Protein AF-A0A3M1CZ83-F1 (afdb_monomer_lite)

pLDDT: mean 92.38, std 4.36, range [68.69, 98.44]

Structure (mmCIF, N/CA/C/O backbone):
data_AF-A0A3M1CZ83-F1
#
_entry.id   AF-A0A3M1CZ83-F1
#
loop_
_atom_site.group_PDB
_atom_site.id
_atom_site.type_symbol
_atom_site.label_atom_id
_atom_site.label_alt_id
_atom_site.label_comp_id
_atom_site.label_asym_id
_atom_site.label_entity_id
_atom_site.label_seq_id
_atom_site.pdbx_PDB_ins_code
_atom_site.Cartn_x
_atom_site.Cartn_y
_atom_site.Cartn_z
_atom_site.occupancy
_atom_site.B_iso_or_equiv
_atom_site.auth_seq_id
_atom_site.auth_comp_id
_atom_site.auth_asym_id
_atom_site.auth_atom_id
_atom_site.pdbx_PDB_model_num
ATOM 1 N N . MET A 1 1 ? -25.545 10.815 3.886 1.00 82.50 1 MET A N 1
ATOM 2 C CA . MET A 1 1 ? -24.976 10.612 5.239 1.00 82.50 1 MET A CA 1
ATOM 3 C C . MET A 1 1 ? -23.555 10.100 5.061 1.00 82.50 1 MET A C 1
ATOM 5 O O . MET A 1 1 ? -23.391 9.258 4.182 1.00 82.50 1 MET A O 1
ATOM 9 N N . PRO A 1 2 ? -22.561 10.594 5.823 1.00 94.06 2 PRO A N 1
ATOM 10 C CA . PRO A 1 2 ? -21.178 10.143 5.683 1.00 94.06 2 PRO A CA 1
ATOM 11 C C . PRO A 1 2 ? -21.026 8.686 6.113 1.00 94.06 2 PRO A C 1
ATOM 13 O O . PRO A 1 2 ? -21.709 8.229 7.036 1.00 94.06 2 PRO A O 1
ATOM 16 N N . ILE A 1 3 ? -20.094 7.976 5.483 1.00 96.62 3 ILE A N 1
ATOM 17 C CA . ILE A 1 3 ? -19.700 6.636 5.911 1.00 96.62 3 ILE A CA 1
ATOM 18 C C . ILE A 1 3 ? -18.847 6.762 7.176 1.00 96.62 3 ILE A C 1
ATOM 20 O 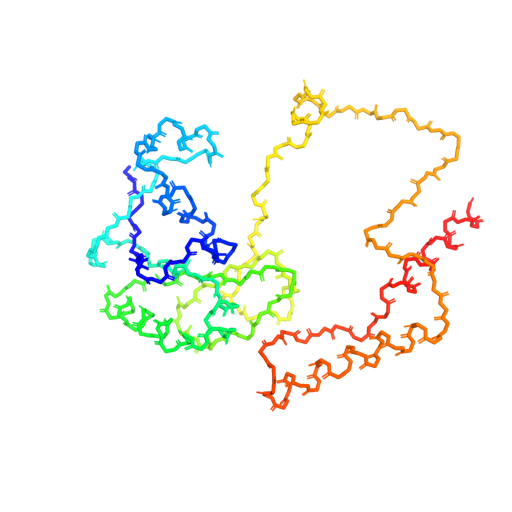O . ILE A 1 3 ? -17.833 7.465 7.198 1.00 96.62 3 ILE A O 1
ATOM 24 N N . LYS A 1 4 ? -19.243 6.062 8.240 1.00 97.50 4 LYS A N 1
ATOM 25 C CA . LYS A 1 4 ? -18.534 6.091 9.525 1.00 97.50 4 LYS A CA 1
ATOM 26 C C . LYS A 1 4 ? -17.431 5.039 9.566 1.00 97.50 4 LYS A C 1
ATOM 28 O O . LYS A 1 4 ? -17.691 3.845 9.410 1.00 97.50 4 LYS A O 1
ATOM 33 N N . LEU A 1 5 ? -16.206 5.489 9.809 1.00 97.75 5 LEU A N 1
ATOM 34 C CA . LEU A 1 5 ? -14.996 4.673 9.829 1.00 97.75 5 LEU A CA 1
ATOM 35 C C . LEU A 1 5 ? -14.475 4.544 11.261 1.00 97.75 5 LEU A C 1
ATOM 37 O O . LEU A 1 5 ? -14.271 5.551 11.939 1.00 97.75 5 LEU A O 1
ATOM 41 N N . TYR A 1 6 ? -14.202 3.321 11.706 1.00 98.06 6 TYR A N 1
ATOM 42 C CA . TYR A 1 6 ? -13.421 3.079 12.917 1.00 98.06 6 TYR A CA 1
ATOM 43 C C . TYR A 1 6 ? -11.952 2.875 12.544 1.00 98.06 6 TYR A C 1
ATOM 45 O O . TYR A 1 6 ? -11.635 2.155 11.601 1.00 98.06 6 TYR A O 1
ATOM 53 N N . THR A 1 7 ? -11.040 3.507 13.269 1.00 97.94 7 THR A N 1
ATOM 54 C CA . THR A 1 7 ? -9.591 3.353 13.093 1.00 97.94 7 THR A CA 1
ATOM 55 C C . THR A 1 7 ? -8.904 3.679 14.414 1.00 97.94 7 THR A C 1
ATOM 57 O O . THR A 1 7 ? -9.511 4.285 15.294 1.00 97.94 7 THR A O 1
ATOM 60 N N . ASP A 1 8 ? -7.637 3.301 14.544 1.00 96.56 8 ASP A N 1
ATOM 61 C CA . ASP A 1 8 ? -6.813 3.580 15.721 1.00 96.56 8 ASP A CA 1
ATOM 62 C C . ASP A 1 8 ? -5.665 4.549 15.362 1.00 96.56 8 ASP A C 1
ATOM 64 O O . ASP A 1 8 ? -4.640 4.130 14.811 1.00 96.56 8 ASP A O 1
ATOM 68 N N . PRO A 1 9 ? -5.819 5.864 15.610 1.00 93.81 9 PRO A N 1
ATOM 69 C CA . PRO A 1 9 ? -4.792 6.849 15.282 1.00 93.81 9 PRO A CA 1
ATOM 70 C C . PRO A 1 9 ? -3.457 6.619 16.002 1.00 93.81 9 PRO A C 1
ATOM 72 O O . PRO A 1 9 ? -2.435 7.101 15.518 1.00 93.81 9 PRO A O 1
ATOM 75 N N . GLU A 1 10 ? -3.409 5.851 17.096 1.00 95.31 10 GLU A N 1
ATOM 76 C CA . GLU A 1 10 ? -2.171 5.598 17.850 1.00 95.31 10 GLU A CA 1
ATOM 77 C C . GLU A 1 10 ? -1.164 4.726 17.086 1.00 95.31 10 GLU A C 1
ATOM 79 O O . GLU A 1 10 ? 0.010 4.603 17.470 1.00 95.31 10 GLU A O 1
ATOM 84 N N . HIS A 1 11 ? -1.608 4.076 16.010 1.00 96.62 11 HIS A N 1
ATOM 85 C CA . HIS A 1 11 ? -0.737 3.333 15.102 1.00 96.62 11 HIS A CA 1
ATOM 86 C C . HIS A 1 11 ? 0.005 4.270 14.136 1.00 96.62 11 HIS A C 1
ATOM 88 O O . HIS A 1 11 ? 1.022 3.870 13.572 1.00 96.62 11 HIS A O 1
ATOM 94 N N . TYR A 1 12 ? -0.487 5.497 13.926 1.00 96.75 12 TYR A N 1
ATOM 95 C CA . TYR A 1 12 ? 0.104 6.438 12.981 1.00 96.75 12 TYR A CA 1
ATOM 96 C C . TYR A 1 12 ? 1.470 6.940 13.459 1.00 96.75 12 TYR A C 1
ATOM 98 O O . TYR A 1 12 ? 1.696 7.193 14.645 1.00 96.75 12 TYR A O 1
ATOM 106 N N . ARG A 1 13 ? 2.386 7.090 12.504 1.00 95.19 13 ARG A N 1
ATOM 107 C CA . ARG A 1 13 ? 3.735 7.626 12.687 1.00 95.19 13 ARG A CA 1
ATOM 108 C C . ARG A 1 13 ? 4.012 8.617 11.552 1.00 95.19 13 ARG A C 1
ATOM 110 O O . ARG A 1 13 ? 4.017 8.179 10.396 1.00 95.19 13 ARG A O 1
ATOM 117 N N . PRO A 1 14 ? 4.177 9.927 11.828 1.00 94.44 14 PRO A N 1
ATOM 118 C CA . PRO A 1 14 ? 4.389 10.945 10.794 1.00 94.44 14 PRO A CA 1
ATOM 119 C C . PRO A 1 14 ? 5.541 10.632 9.832 1.00 94.44 14 PRO A C 1
ATOM 121 O O . PRO A 1 14 ? 5.392 10.755 8.616 1.00 94.44 14 PRO A O 1
ATOM 124 N N . GLU A 1 15 ? 6.654 10.146 10.367 1.00 95.88 15 GLU A N 1
ATOM 125 C CA . GLU A 1 15 ? 7.867 9.759 9.649 1.00 95.88 15 GLU A CA 1
ATOM 126 C C . GLU A 1 15 ? 7.669 8.536 8.735 1.00 95.88 15 GLU A C 1
ATOM 128 O O . GLU A 1 15 ? 8.402 8.343 7.768 1.00 95.88 15 GLU A O 1
ATOM 133 N N . LEU A 1 16 ? 6.616 7.750 8.976 1.00 95.25 16 LEU A N 1
ATOM 134 C CA . LEU A 1 16 ? 6.258 6.555 8.209 1.00 95.25 16 LEU A CA 1
ATOM 135 C C . LEU A 1 16 ? 4.914 6.711 7.486 1.00 95.25 16 LEU A C 1
ATOM 137 O O . LEU A 1 16 ? 4.253 5.725 7.147 1.00 95.25 16 LEU A O 1
ATOM 141 N N . ARG A 1 17 ? 4.518 7.955 7.179 1.00 94.56 17 ARG A N 1
ATOM 142 C CA . ARG A 1 17 ? 3.258 8.282 6.489 1.00 94.56 17 ARG A CA 1
ATOM 143 C C . ARG A 1 17 ? 3.051 7.521 5.175 1.00 94.56 17 ARG A C 1
ATOM 145 O O . ARG A 1 17 ? 1.909 7.327 4.762 1.00 94.56 17 ARG A O 1
ATOM 152 N N . THR A 1 18 ? 4.117 7.066 4.516 1.00 92.75 18 THR A N 1
ATOM 153 C CA . THR A 1 18 ? 4.005 6.242 3.301 1.00 92.75 18 THR A CA 1
ATOM 154 C C . THR A 1 18 ? 3.145 4.986 3.518 1.00 92.75 18 THR A C 1
ATOM 156 O O . THR A 1 18 ? 2.365 4.626 2.637 1.00 92.75 18 THR A O 1
ATOM 159 N N . TYR A 1 19 ? 3.180 4.405 4.724 1.00 95.88 19 TYR A N 1
ATOM 160 C CA . TYR A 1 19 ? 2.401 3.225 5.100 1.00 95.88 19 TYR A CA 1
ATOM 161 C C . TYR A 1 19 ? 0.983 3.532 5.598 1.00 95.88 19 TYR A C 1
ATOM 163 O O . TYR A 1 19 ? 0.212 2.595 5.789 1.00 95.88 19 TYR A O 1
ATOM 171 N N . LEU A 1 20 ? 0.596 4.798 5.779 1.00 96.88 20 LEU A N 1
ATOM 172 C CA . LEU A 1 20 ? -0.775 5.154 6.157 1.00 96.88 20 LEU A CA 1
ATOM 173 C C . LEU A 1 20 ? -1.755 4.754 5.047 1.00 96.88 20 LEU A C 1
ATOM 175 O O . LEU A 1 20 ? -1.561 5.142 3.886 1.00 96.88 20 LEU A O 1
ATOM 179 N N . HIS A 1 21 ? -2.822 4.041 5.424 1.00 95.94 21 HIS A N 1
ATOM 180 C CA . HIS A 1 21 ? -3.885 3.622 4.513 1.00 95.94 21 HIS A CA 1
ATOM 181 C C . HIS A 1 21 ? -4.390 4.814 3.682 1.00 95.94 21 HIS A C 1
ATOM 183 O O . HIS A 1 21 ? -4.748 5.841 4.268 1.00 95.94 21 HIS A O 1
ATOM 189 N N . PRO A 1 22 ? -4.455 4.724 2.337 1.00 93.25 22 PRO A N 1
ATOM 190 C CA . PRO A 1 22 ? -4.760 5.869 1.481 1.00 93.25 22 PRO A CA 1
ATOM 191 C C . PRO A 1 22 ? -6.054 6.595 1.848 1.00 93.25 22 PRO A C 1
ATOM 193 O O . PRO A 1 22 ? -6.056 7.819 1.917 1.00 93.25 22 PRO A O 1
ATOM 196 N N . LEU A 1 23 ? -7.106 5.848 2.199 1.00 92.94 23 LEU A N 1
ATOM 197 C CA . LEU A 1 23 ? -8.388 6.409 2.649 1.00 92.94 23 LEU A CA 1
ATOM 198 C C . LEU A 1 23 ? -8.284 7.280 3.918 1.00 92.94 23 LEU A C 1
ATOM 200 O O . LEU A 1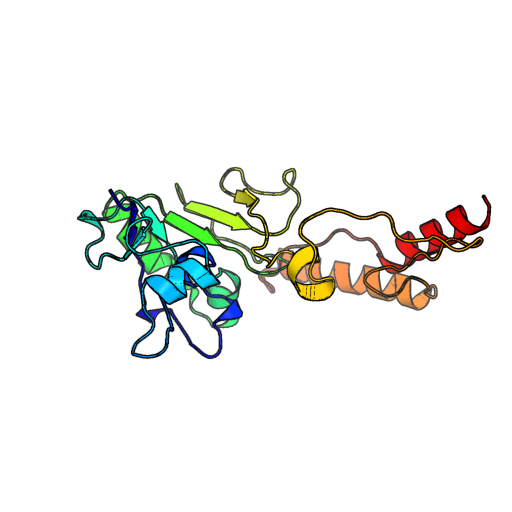 23 ? -9.093 8.178 4.110 1.00 92.94 23 LEU A O 1
ATOM 204 N N . LEU A 1 24 ? -7.292 7.043 4.781 1.00 95.19 24 LEU A N 1
ATOM 205 C CA . LEU A 1 24 ? -7.094 7.805 6.020 1.00 95.19 24 LEU A CA 1
ATOM 206 C C . LEU A 1 24 ? -6.206 9.039 5.822 1.00 95.19 24 LEU A C 1
ATOM 208 O O . LEU A 1 24 ? -6.191 9.933 6.669 1.00 95.19 24 LEU A O 1
ATOM 212 N N . ARG A 1 25 ? -5.485 9.130 4.697 1.00 93.38 25 ARG A N 1
ATOM 213 C CA . ARG A 1 25 ? -4.590 10.257 4.382 1.00 93.38 25 ARG A CA 1
ATOM 214 C C . ARG A 1 25 ? -5.250 11.639 4.373 1.00 93.38 25 ARG A C 1
ATOM 216 O O . ARG A 1 25 ? -4.511 12.582 4.661 1.00 93.38 25 ARG A O 1
ATOM 223 N N . PRO A 1 26 ? -6.545 11.814 4.040 1.00 93.12 26 PRO A N 1
ATOM 224 C CA . PRO A 1 26 ? -7.221 13.109 4.142 1.00 93.12 26 PRO A CA 1
ATOM 225 C C . PRO A 1 26 ? -7.530 13.535 5.589 1.00 93.12 26 PRO A C 1
ATOM 227 O O . PRO A 1 26 ? -7.743 14.721 5.839 1.00 93.12 26 PRO A O 1
ATOM 230 N N . PHE A 1 27 ? -7.551 12.592 6.537 1.00 93.50 27 PHE A N 1
ATOM 231 C CA . PHE A 1 27 ? -8.082 12.799 7.891 1.00 93.50 27 PHE A CA 1
ATOM 232 C C . PHE A 1 27 ? -7.022 12.700 8.997 1.00 93.50 27 PHE A C 1
ATOM 234 O O . PHE A 1 27 ? -7.150 13.367 10.017 1.00 93.50 27 PHE A O 1
ATOM 241 N N . ILE A 1 28 ? -5.973 11.896 8.805 1.00 93.88 28 ILE A N 1
ATOM 242 C CA . ILE A 1 28 ? -4.931 11.645 9.813 1.00 93.88 28 ILE A CA 1
ATOM 243 C C . ILE A 1 28 ? -3.625 12.352 9.435 1.00 93.88 28 ILE A C 1
ATOM 245 O O . ILE A 1 28 ? -3.237 12.392 8.264 1.00 93.88 28 ILE A O 1
ATOM 249 N N . GLY A 1 29 ? -2.927 12.885 10.446 1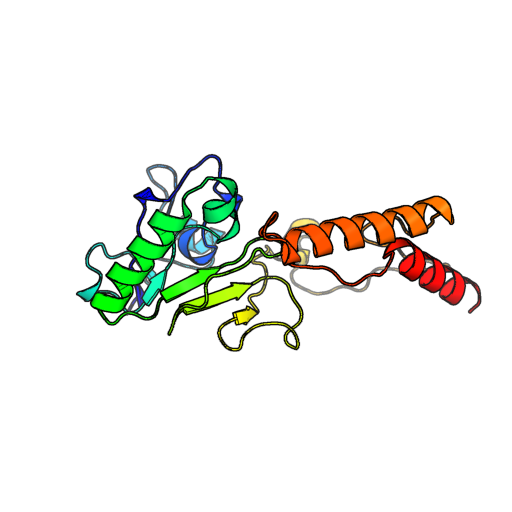.00 89.12 29 GLY A N 1
ATOM 250 C CA . GLY A 1 29 ? -1.594 13.470 10.284 1.00 89.12 29 GLY A CA 1
ATOM 251 C C . GLY A 1 29 ? -1.593 14.799 9.537 1.00 89.12 29 GLY A C 1
ATOM 252 O O . GLY A 1 29 ? -0.682 15.064 8.754 1.00 89.12 29 GLY A O 1
ATOM 253 N N . LYS A 1 30 ? -2.649 15.593 9.727 1.00 90.19 30 LYS A N 1
ATOM 254 C CA . LYS A 1 30 ? -2.808 16.920 9.134 1.00 90.19 30 LYS A CA 1
ATOM 255 C C . LYS A 1 30 ? -2.373 18.004 10.099 1.00 90.19 30 LYS A C 1
ATOM 257 O O . LYS A 1 30 ? -2.538 17.854 11.306 1.00 90.19 30 LYS A O 1
ATOM 262 N N . SER A 1 31 ? -1.837 19.085 9.543 1.00 86.19 31 SER A N 1
ATOM 263 C CA . SER A 1 31 ? -1.493 20.275 10.312 1.00 86.19 31 SER A CA 1
ATOM 264 C C . SER A 1 31 ? -2.731 20.824 11.029 1.00 86.19 31 SER A C 1
ATOM 266 O O . SER A 1 31 ? -3.837 20.738 10.478 1.00 86.19 31 SER A O 1
ATOM 268 N N . PRO A 1 32 ? -2.568 21.408 12.228 1.00 85.44 32 PRO A N 1
ATOM 269 C CA . PRO A 1 32 ? -3.630 22.178 12.862 1.00 85.44 32 PRO A CA 1
ATOM 270 C C . PRO A 1 32 ? -4.193 23.211 11.878 1.00 85.44 32 PRO A C 1
ATOM 272 O O . PRO A 1 32 ? -3.429 23.912 11.221 1.00 85.44 32 PRO A O 1
ATOM 275 N N . GLY A 1 33 ? -5.519 23.268 11.747 1.00 85.12 33 GLY A N 1
ATOM 276 C CA . GLY A 1 33 ? -6.194 24.180 10.818 1.00 85.12 33 GLY A CA 1
ATOM 277 C C . GLY A 1 33 ? -6.504 23.617 9.428 1.00 85.12 33 GLY A C 1
ATOM 278 O O . GLY A 1 33 ? -7.162 24.313 8.670 1.00 85.12 33 GLY A O 1
ATOM 279 N N . PHE A 1 34 ? -6.121 22.374 9.100 1.00 92.06 34 PHE A N 1
ATOM 280 C CA . PHE A 1 34 ? -6.493 21.755 7.817 1.00 92.06 34 PHE A CA 1
ATOM 281 C C . PHE A 1 34 ? -8.020 21.604 7.679 1.00 92.06 34 PHE A C 1
ATOM 283 O O . PHE A 1 34 ? -8.655 20.783 8.357 1.00 92.06 34 PHE A O 1
ATOM 290 N N . THR A 1 35 ? -8.600 22.411 6.797 1.00 93.88 35 THR A N 1
ATOM 291 C CA . THR A 1 35 ? -10.044 22.597 6.634 1.00 93.88 35 THR A CA 1
ATOM 292 C C . THR A 1 35 ? -10.685 21.511 5.767 1.00 93.88 35 THR A C 1
ATOM 294 O O . THR A 1 35 ? -10.017 20.762 5.052 1.00 93.88 35 THR A O 1
ATOM 297 N N . ASP A 1 36 ? -12.019 21.410 5.810 1.00 94.12 36 ASP A N 1
ATOM 298 C CA . ASP A 1 36 ? -12.745 20.514 4.900 1.00 94.12 36 ASP A CA 1
ATOM 299 C C . ASP A 1 36 ? -12.656 20.966 3.436 1.00 94.12 36 ASP A C 1
ATOM 301 O O . ASP A 1 36 ? -12.593 20.123 2.545 1.00 94.12 36 ASP A O 1
ATOM 305 N N . THR A 1 37 ? -12.575 22.275 3.183 1.00 94.62 37 THR A N 1
ATOM 306 C CA . THR A 1 37 ? -12.389 22.832 1.836 1.00 94.62 37 THR A CA 1
ATOM 307 C C . THR A 1 37 ? -11.065 22.373 1.227 1.00 94.62 37 THR A C 1
ATOM 309 O O . THR A 1 37 ? -11.064 21.783 0.148 1.00 94.62 37 THR A O 1
ATOM 312 N N . GLU A 1 38 ? -9.952 22.535 1.950 1.00 93.75 38 GLU A N 1
ATOM 313 C CA . GLU A 1 38 ? -8.628 22.076 1.496 1.00 93.75 38 GLU A CA 1
ATOM 314 C C . GLU A 1 38 ? -8.575 20.551 1.337 1.00 93.75 38 GLU A C 1
ATOM 316 O O . GLU A 1 38 ? -7.912 20.021 0.441 1.00 93.75 38 GLU A O 1
ATOM 321 N N . ARG A 1 39 ? -9.291 19.813 2.198 1.00 93.50 39 ARG A N 1
ATOM 322 C CA . ARG A 1 39 ? -9.407 18.355 2.085 1.00 93.50 39 ARG A CA 1
ATOM 323 C C . ARG A 1 39 ? -10.074 17.948 0.777 1.00 93.50 39 ARG A C 1
ATOM 325 O O . ARG A 1 39 ? -9.542 17.077 0.087 1.00 93.50 39 ARG A O 1
ATOM 332 N N . ARG A 1 40 ? -11.187 18.591 0.423 1.00 92.62 40 ARG A N 1
ATOM 333 C CA . ARG A 1 40 ? -11.903 18.329 -0.832 1.00 92.62 40 ARG A CA 1
ATOM 334 C C . ARG A 1 40 ? -11.070 18.711 -2.043 1.00 92.62 40 ARG A C 1
ATOM 336 O O . ARG A 1 40 ? -11.015 17.937 -2.988 1.00 92.62 40 ARG A O 1
ATOM 343 N N . GLU A 1 41 ? -10.383 19.845 -1.999 1.00 90.00 41 GLU A N 1
ATOM 344 C CA . GLU A 1 41 ? -9.520 20.276 -3.099 1.00 90.00 41 GLU A CA 1
ATOM 345 C C . GLU A 1 41 ? -8.360 19.295 -3.333 1.00 90.00 41 GLU A C 1
ATOM 347 O O . GLU A 1 41 ? -8.093 18.895 -4.464 1.00 90.00 41 GLU A O 1
ATOM 352 N N . MET A 1 42 ? -7.698 18.845 -2.262 1.00 88.44 42 MET A N 1
ATOM 353 C CA . MET A 1 42 ? -6.519 17.982 -2.372 1.00 88.44 42 MET A CA 1
ATOM 354 C C . MET A 1 42 ? -6.851 16.502 -2.611 1.00 88.44 42 MET A C 1
ATOM 356 O O . MET A 1 42 ? -6.074 15.800 -3.260 1.00 88.44 42 MET A O 1
ATOM 360 N N . TYR A 1 43 ? -7.949 15.998 -2.042 1.00 89.56 43 TYR A N 1
ATOM 361 C CA . TYR A 1 43 ? -8.272 14.563 -2.033 1.00 89.56 43 TYR A CA 1
ATOM 362 C C . TYR A 1 43 ? -9.583 14.213 -2.736 1.00 89.56 43 TYR A C 1
ATOM 364 O O . TYR A 1 43 ? -9.876 13.028 -2.876 1.00 89.56 43 TYR A O 1
ATOM 372 N N . GLY A 1 44 ? -10.390 15.200 -3.130 1.00 89.38 44 GLY A N 1
ATOM 373 C CA . GLY A 1 44 ? -11.743 14.973 -3.642 1.00 89.38 44 GLY A CA 1
ATOM 374 C C . GLY A 1 44 ? -12.724 14.442 -2.592 1.00 89.38 44 GLY A C 1
ATOM 375 O O . GLY A 1 44 ? -13.805 14.000 -2.957 1.00 89.38 44 GLY A O 1
ATOM 376 N N . LEU A 1 45 ? -12.348 14.447 -1.306 1.00 90.62 45 LEU A N 1
ATOM 377 C CA . LEU A 1 45 ? -13.118 13.873 -0.199 1.00 90.62 45 LEU A CA 1
ATOM 378 C C . LEU A 1 45 ? -13.249 14.873 0.949 1.00 90.62 45 LEU A C 1
ATOM 380 O O . LEU A 1 45 ? -12.298 15.588 1.262 1.00 90.62 45 LEU A O 1
ATOM 384 N N . GLY A 1 46 ? -14.398 14.878 1.617 1.00 92.50 46 GLY A N 1
ATOM 385 C CA . GLY A 1 46 ? -14.679 15.696 2.793 1.00 92.50 46 GLY A CA 1
ATOM 386 C C . GLY A 1 46 ? -15.292 14.912 3.956 1.00 92.50 46 GLY A C 1
ATOM 387 O O . GLY A 1 46 ? -15.476 13.694 3.904 1.00 92.50 46 GLY A O 1
ATOM 388 N N . THR A 1 47 ? -15.650 15.629 5.021 1.00 91.44 47 THR A N 1
ATOM 389 C CA . THR A 1 47 ? -16.359 15.078 6.193 1.00 91.44 47 THR A CA 1
ATOM 390 C C . THR A 1 47 ? -17.776 14.604 5.877 1.00 91.44 47 THR A C 1
ATOM 392 O O . THR A 1 47 ? -18.333 13.799 6.620 1.00 91.44 47 THR A O 1
ATOM 395 N N . ASN A 1 48 ? -18.359 15.088 4.777 1.00 93.56 48 ASN A N 1
ATOM 396 C CA . ASN A 1 48 ? -19.666 14.647 4.291 1.00 93.56 48 ASN A CA 1
ATOM 397 C C . ASN A 1 48 ? -19.614 13.265 3.621 1.00 93.56 48 ASN A C 1
ATOM 399 O O . ASN A 1 48 ? -20.648 12.599 3.551 1.00 93.56 48 ASN A O 1
ATOM 403 N N . ASP A 1 49 ? -18.430 12.829 3.177 1.00 94.81 49 ASP A N 1
ATOM 404 C CA . ASP A 1 49 ? -18.211 11.519 2.558 1.00 94.81 49 ASP A CA 1
ATOM 405 C C . ASP A 1 49 ? -17.810 10.484 3.610 1.00 94.81 49 ASP A C 1
ATOM 407 O O . ASP A 1 49 ? -18.398 9.403 3.687 1.00 94.81 49 ASP A O 1
ATOM 411 N N . PHE A 1 50 ? -16.845 10.838 4.467 1.00 95.62 50 PHE A N 1
ATOM 412 C CA . PHE A 1 50 ? -16.319 9.959 5.509 1.00 95.62 50 PHE A CA 1
ATOM 413 C C . PHE A 1 50 ? -16.158 10.675 6.846 1.00 95.62 50 PHE A C 1
ATOM 415 O O . PHE A 1 50 ? -15.686 11.810 6.919 1.00 95.62 50 PHE A O 1
ATOM 422 N N . GLN A 1 51 ? -16.466 9.958 7.924 1.00 95.25 51 GLN A N 1
ATOM 423 C CA . GLN A 1 51 ? -16.290 10.440 9.289 1.00 95.25 51 GLN A CA 1
ATOM 424 C C . GLN A 1 51 ? -15.591 9.382 10.142 1.00 95.25 51 GLN A C 1
ATOM 426 O O . GLN A 1 51 ? -16.077 8.261 10.267 1.00 95.25 51 GLN A O 1
ATOM 431 N N . ILE A 1 52 ? -14.469 9.742 10.769 1.00 95.44 52 ILE A N 1
ATOM 432 C CA . ILE A 1 52 ? -13.812 8.872 11.750 1.00 95.44 52 ILE A CA 1
ATOM 433 C C . ILE A 1 52 ? -14.582 8.940 13.071 1.00 95.44 52 ILE A C 1
ATOM 435 O O . ILE A 1 52 ? -14.848 10.028 13.583 1.00 95.44 52 ILE A O 1
ATOM 439 N N . VAL A 1 53 ? -14.918 7.779 13.630 1.00 96.44 53 VAL A N 1
ATOM 440 C CA . VAL A 1 53 ? -15.584 7.646 14.930 1.00 96.44 53 VAL A CA 1
ATOM 441 C C . VAL A 1 53 ? -14.709 6.859 15.901 1.00 96.44 53 VAL A C 1
ATOM 443 O O . VAL A 1 53 ? -14.059 5.886 15.525 1.00 96.44 53 VAL A O 1
ATOM 446 N N . ALA A 1 54 ? -14.706 7.271 17.170 1.00 93.88 54 ALA A N 1
ATOM 447 C CA . ALA A 1 54 ? -13.922 6.610 18.215 1.00 93.88 54 ALA A CA 1
ATOM 448 C C . ALA A 1 54 ? -14.562 5.294 18.691 1.00 93.88 54 ALA A C 1
ATOM 450 O O . ALA A 1 54 ? -13.861 4.367 19.087 1.00 93.88 54 ALA A O 1
ATOM 451 N N . ASN A 1 55 ? -15.895 5.200 18.652 1.00 94.38 55 ASN A N 1
ATOM 452 C CA . ASN A 1 55 ? -16.616 4.006 19.077 1.00 94.38 55 ASN A CA 1
ATOM 453 C C . ASN 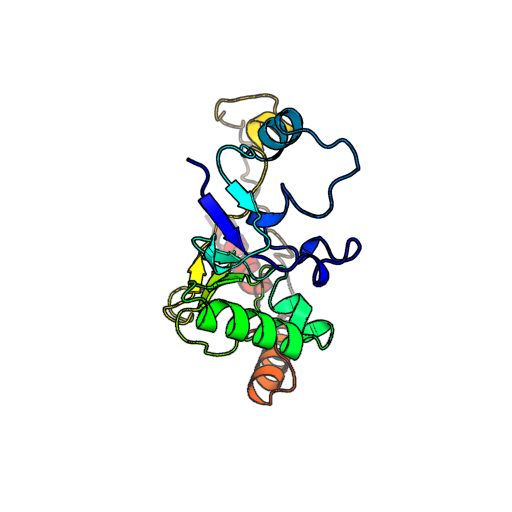A 1 55 ? -16.863 3.075 17.875 1.00 94.38 55 ASN A C 1
ATOM 455 O O . ASN A 1 55 ? -17.604 3.462 16.965 1.00 94.38 55 ASN A O 1
ATOM 459 N N . PRO A 1 56 ? -16.338 1.835 17.876 1.00 94.69 56 PRO A N 1
ATOM 460 C CA . PRO A 1 56 ? -16.543 0.903 16.772 1.00 94.69 56 PRO A CA 1
ATOM 461 C C . PRO A 1 56 ? -18.023 0.556 16.554 1.00 94.69 56 PRO A C 1
ATOM 463 O O . PRO A 1 56 ? -18.431 0.329 15.422 1.00 94.69 56 PRO A O 1
ATOM 466 N N . ARG A 1 57 ? -18.874 0.610 17.589 1.00 94.81 57 ARG A N 1
ATOM 467 C CA . ARG A 1 57 ? -20.322 0.352 17.450 1.00 94.81 57 ARG A CA 1
ATOM 468 C C . ARG A 1 57 ? -21.055 1.391 16.596 1.00 94.81 57 ARG A C 1
ATOM 470 O O . ARG A 1 57 ? -22.190 1.157 16.202 1.00 94.81 57 ARG A O 1
ATOM 477 N N . GLN A 1 58 ? -20.441 2.548 16.355 1.00 96.06 58 GLN A N 1
ATOM 478 C CA . GLN A 1 58 ? -20.996 3.608 15.511 1.00 96.06 58 GLN A CA 1
ATOM 479 C C . GLN A 1 58 ? -20.455 3.557 14.079 1.00 96.06 58 GLN A C 1
ATOM 481 O O . GLN A 1 58 ? -20.914 4.329 13.239 1.00 96.06 58 GLN A O 1
ATOM 486 N N . ALA A 1 59 ? -19.461 2.710 13.809 1.00 97.62 59 ALA A N 1
ATOM 487 C CA . ALA A 1 59 ? -18.833 2.597 12.505 1.00 97.62 59 ALA A CA 1
ATOM 488 C C . ALA A 1 59 ? -19.549 1.576 11.617 1.00 97.62 59 ALA A C 1
ATOM 490 O O . ALA A 1 59 ? -20.279 0.709 12.085 1.00 97.62 59 ALA A O 1
ATOM 491 N N . GLN A 1 60 ? -19.301 1.680 10.316 1.00 97.56 60 GLN A N 1
ATOM 492 C CA . GLN A 1 60 ? -19.747 0.713 9.311 1.00 97.56 60 GLN A CA 1
ATOM 493 C C . GLN A 1 60 ? -18.601 -0.201 8.867 1.00 97.56 60 GLN A C 1
ATOM 495 O O . GLN A 1 60 ? -18.833 -1.311 8.397 1.00 97.56 60 GLN A O 1
ATOM 500 N N . VAL A 1 61 ? -17.360 0.262 9.015 1.00 97.06 61 VAL A N 1
ATOM 501 C CA . VAL A 1 61 ? -16.150 -0.477 8.658 1.00 97.06 61 VAL A CA 1
ATOM 502 C C . VAL A 1 61 ? -14.994 -0.037 9.548 1.00 97.06 61 VAL A C 1
ATOM 504 O O . VAL A 1 61 ? -14.897 1.133 9.931 1.00 97.06 61 VAL A O 1
ATOM 507 N N . ALA A 1 62 ? -14.113 -0.976 9.870 1.00 98.12 62 ALA A N 1
ATOM 508 C CA . ALA A 1 62 ? -12.846 -0.700 10.524 1.00 98.12 62 ALA A CA 1
ATOM 509 C C . ALA A 1 62 ? -11.724 -0.623 9.483 1.00 98.12 62 ALA A C 1
ATOM 511 O O . ALA A 1 62 ? -11.583 -1.525 8.658 1.00 98.12 62 ALA A O 1
ATOM 512 N N . ILE A 1 63 ? -10.906 0.425 9.524 1.00 98.25 63 ILE A N 1
ATOM 513 C CA . ILE A 1 63 ? -9.738 0.585 8.656 1.00 98.25 63 ILE A CA 1
ATOM 514 C C . ILE A 1 63 ? -8.483 0.372 9.496 1.00 98.25 63 ILE A C 1
ATOM 516 O O . ILE A 1 63 ? -8.227 1.126 10.434 1.00 98.25 63 ILE A O 1
ATOM 520 N N . LEU A 1 64 ? -7.685 -0.641 9.156 1.00 98.44 64 LEU A N 1
ATOM 521 C CA . LEU A 1 64 ? -6.372 -0.832 9.757 1.00 98.44 64 LEU A CA 1
ATOM 522 C C . LEU A 1 64 ? -5.480 0.365 9.368 1.00 98.44 64 LEU A C 1
ATOM 524 O O . LEU A 1 64 ? -5.293 0.603 8.170 1.00 98.44 64 LEU A O 1
ATOM 528 N N . PRO A 1 65 ? -4.930 1.120 10.339 1.00 97.75 65 PRO A N 1
ATOM 529 C CA . PRO A 1 65 ? -4.322 2.417 10.055 1.00 97.75 65 PRO A CA 1
ATOM 530 C C . PRO A 1 65 ? -3.132 2.353 9.094 1.00 97.75 65 PRO A C 1
ATOM 532 O O . PRO A 1 65 ? -3.023 3.164 8.175 1.00 97.75 65 PRO A O 1
ATOM 535 N N . MET A 1 66 ? -2.233 1.391 9.300 1.00 98.12 66 MET A N 1
ATOM 536 C CA . MET A 1 66 ? -0.981 1.278 8.553 1.00 98.12 66 MET A CA 1
ATOM 537 C C . MET A 1 66 ? -0.992 0.046 7.638 1.00 98.12 66 MET A C 1
ATOM 539 O O . MET A 1 66 ? -1.833 -0.842 7.762 1.00 98.12 66 MET A O 1
ATOM 543 N N . ALA A 1 67 ? -0.064 -0.008 6.686 1.00 97.44 67 ALA A N 1
ATOM 544 C CA . ALA A 1 67 ? 0.115 -1.155 5.805 1.00 97.44 67 ALA A CA 1
ATOM 545 C C . ALA A 1 67 ? 0.658 -2.365 6.571 1.00 97.44 67 ALA A C 1
ATOM 547 O O . ALA A 1 67 ? 1.387 -2.210 7.551 1.00 97.44 67 ALA A O 1
ATOM 548 N N . TRP A 1 68 ? 0.416 -3.573 6.064 1.00 97.62 68 TRP A N 1
ATOM 549 C CA . TRP A 1 68 ? 1.050 -4.784 6.605 1.00 97.62 68 TRP A CA 1
ATOM 550 C C . TRP A 1 68 ? 2.583 -4.704 6.612 1.00 97.62 68 TRP A C 1
ATOM 552 O O . TRP A 1 68 ? 3.209 -5.211 7.539 1.00 97.62 68 TRP A O 1
ATOM 562 N N . ASN A 1 69 ? 3.186 -3.997 5.648 1.00 96.06 69 ASN A N 1
ATOM 563 C CA . ASN A 1 69 ? 4.629 -3.738 5.600 1.00 96.06 69 ASN A CA 1
ATOM 564 C C . ASN A 1 69 ? 5.122 -3.083 6.894 1.00 96.06 69 ASN A C 1
ATOM 566 O O . ASN A 1 69 ? 6.111 -3.520 7.469 1.00 96.06 69 ASN A O 1
ATOM 570 N N . PHE A 1 70 ? 4.395 -2.075 7.387 1.00 97.25 70 PHE A N 1
ATOM 571 C CA . PHE A 1 70 ? 4.739 -1.387 8.626 1.00 97.25 70 PHE A CA 1
ATOM 572 C C . PHE A 1 70 ? 4.714 -2.347 9.819 1.00 97.25 70 PHE A C 1
ATOM 574 O O . PHE A 1 70 ? 5.654 -2.387 10.607 1.00 97.25 70 PHE A O 1
ATOM 581 N N . TYR A 1 71 ? 3.659 -3.153 9.938 1.00 97.62 71 TYR A N 1
ATOM 582 C CA . TYR A 1 71 ? 3.516 -4.055 11.078 1.00 97.62 71 TYR A CA 1
ATOM 583 C C . TYR A 1 71 ? 4.573 -5.161 11.108 1.00 97.62 71 TYR A C 1
ATOM 585 O O . TYR A 1 71 ? 4.974 -5.568 12.195 1.00 97.62 71 TYR A O 1
ATOM 593 N N . HIS A 1 72 ? 5.057 -5.608 9.947 1.00 95.44 72 HIS A N 1
ATOM 594 C CA . HIS A 1 72 ? 6.145 -6.585 9.864 1.00 95.44 72 HIS A CA 1
ATOM 595 C C . HIS A 1 72 ? 7.522 -5.961 10.071 1.00 95.44 72 HIS A C 1
ATOM 597 O O . HIS A 1 72 ? 8.312 -6.478 10.852 1.00 95.44 72 HIS A O 1
ATOM 603 N N . TYR A 1 73 ? 7.823 -4.850 9.398 1.00 94.31 73 TYR A N 1
ATOM 604 C CA . TYR A 1 73 ? 9.163 -4.257 9.434 1.00 94.31 73 TYR A CA 1
ATOM 605 C C . TYR A 1 73 ? 9.489 -3.561 10.762 1.00 94.31 73 TYR A C 1
ATOM 607 O O . TYR A 1 73 ? 10.661 -3.345 11.056 1.00 94.31 73 TYR A O 1
ATOM 615 N N . HIS A 1 74 ? 8.471 -3.227 11.559 1.00 94.88 74 HIS A N 1
ATOM 616 C CA . HIS A 1 74 ? 8.625 -2.546 12.848 1.00 94.88 74 HIS A CA 1
ATOM 617 C C . HIS A 1 74 ? 8.145 -3.385 14.045 1.00 94.88 74 HIS A C 1
ATOM 619 O O . HIS A 1 74 ? 7.877 -2.825 15.102 1.00 94.88 74 HIS A O 1
ATOM 625 N N . ASP A 1 75 ? 8.005 -4.706 13.883 1.00 93.44 75 ASP A N 1
ATOM 626 C CA . ASP A 1 75 ? 7.611 -5.639 14.954 1.00 93.44 75 ASP A CA 1
ATOM 627 C C . ASP A 1 75 ? 6.330 -5.218 15.712 1.00 93.44 75 ASP A C 1
ATOM 629 O O . ASP A 1 75 ? 6.220 -5.175 16.941 1.00 93.44 75 ASP A O 1
ATOM 633 N N . HIS A 1 76 ? 5.315 -4.834 14.942 1.00 96.62 76 HIS A N 1
ATOM 634 C CA . HIS A 1 76 ? 4.030 -4.345 15.446 1.00 96.62 76 HIS A CA 1
ATOM 635 C C . HIS A 1 76 ? 2.855 -5.217 15.003 1.00 96.62 76 HIS A C 1
ATOM 637 O O . HIS A 1 76 ? 1.698 -4.800 15.099 1.00 96.62 76 HIS A O 1
ATOM 643 N N . LEU A 1 77 ? 3.127 -6.447 14.558 1.00 97.00 77 LEU A N 1
ATOM 644 C CA . LEU A 1 77 ? 2.100 -7.392 14.125 1.00 97.00 77 LEU A CA 1
ATOM 645 C C . LEU A 1 77 ? 1.037 -7.621 15.209 1.00 97.00 77 LEU A C 1
ATOM 647 O O . LEU A 1 77 ? -0.156 -7.597 14.914 1.00 97.00 77 LEU A O 1
ATOM 651 N N . HIS A 1 78 ? 1.453 -7.730 16.472 1.00 97.25 78 HIS A N 1
ATOM 652 C CA . HIS A 1 78 ? 0.544 -7.875 17.612 1.00 97.25 78 HIS A CA 1
ATOM 653 C C . HIS A 1 78 ? -0.477 -6.725 17.713 1.00 97.25 78 HIS A C 1
ATOM 655 O O . HIS A 1 78 ? -1.636 -6.963 18.051 1.00 97.25 78 HIS A O 1
ATOM 661 N N . ARG A 1 79 ? -0.100 -5.486 17.356 1.00 98.00 79 ARG A N 1
ATOM 662 C CA . ARG A 1 79 ? -1.018 -4.333 17.353 1.00 98.00 79 ARG A CA 1
ATOM 663 C C . ARG A 1 79 ? -2.061 -4.451 16.248 1.00 98.00 79 ARG A C 1
ATOM 665 O O . ARG A 1 79 ? -3.232 -4.160 16.485 1.00 98.00 79 ARG A O 1
ATOM 672 N N . ALA A 1 80 ? -1.657 -4.895 15.056 1.00 98.12 80 ALA A N 1
ATOM 673 C CA . ALA A 1 80 ? -2.582 -5.125 13.947 1.00 98.12 80 ALA A CA 1
ATOM 674 C C . ALA A 1 80 ? -3.599 -6.225 14.278 1.00 98.12 80 ALA A C 1
ATOM 676 O O . ALA A 1 80 ? -4.796 -6.038 14.058 1.00 98.12 80 ALA A O 1
ATOM 677 N N . LEU A 1 81 ? -3.135 -7.328 14.872 1.00 98.19 81 LEU A N 1
ATOM 678 C CA . LEU A 1 81 ? -4.002 -8.420 15.315 1.00 98.19 81 LEU A CA 1
ATOM 679 C C . LEU A 1 81 ? -4.954 -7.964 16.429 1.00 98.19 81 LEU A C 1
ATOM 681 O O . LEU A 1 81 ? -6.153 -8.213 16.348 1.00 98.19 81 LEU A O 1
ATOM 685 N N . ALA A 1 82 ? -4.468 -7.206 17.417 1.00 98.06 82 ALA A N 1
ATOM 686 C CA . ALA A 1 82 ? -5.319 -6.656 18.471 1.00 98.06 82 ALA A CA 1
ATOM 687 C C . ALA A 1 82 ? -6.396 -5.700 17.921 1.00 98.06 82 ALA A C 1
ATOM 689 O O . ALA A 1 82 ? -7.542 -5.738 18.373 1.00 98.06 82 ALA A O 1
ATOM 690 N N . PHE A 1 83 ? -6.057 -4.858 16.939 1.00 98.06 83 PHE A N 1
ATOM 691 C CA . PHE A 1 83 ? -7.027 -3.997 16.254 1.00 98.06 83 PHE A CA 1
ATOM 692 C C . PHE A 1 83 ? -8.089 -4.812 15.506 1.00 98.06 83 PHE A C 1
ATOM 694 O O . PHE A 1 83 ? -9.285 -4.517 15.607 1.00 98.06 83 PHE A O 1
ATOM 701 N N . TYR A 1 84 ? -7.659 -5.845 14.778 1.00 98.06 84 TYR A N 1
ATOM 702 C CA . TYR A 1 84 ? -8.551 -6.753 14.065 1.00 98.06 84 TYR A CA 1
ATOM 703 C C . TYR A 1 84 ? -9.535 -7.432 15.030 1.00 98.06 84 TYR A C 1
ATOM 705 O O . TYR A 1 84 ? -10.744 -7.330 14.827 1.00 98.06 84 TYR A O 1
ATOM 713 N N . GLU A 1 85 ? -9.045 -8.010 16.129 1.00 97.38 85 GLU A N 1
ATOM 714 C CA . GLU A 1 85 ? -9.879 -8.681 17.133 1.00 97.38 85 GLU A CA 1
ATOM 715 C C . GLU A 1 85 ? -10.917 -7.740 17.755 1.00 97.38 85 GLU A C 1
ATOM 717 O O . GLU A 1 85 ? -12.099 -8.081 17.859 1.00 97.38 85 GLU A O 1
ATOM 722 N N . ARG A 1 86 ? -10.514 -6.516 18.129 1.00 96.38 86 ARG A N 1
ATOM 723 C CA . ARG A 1 86 ? -11.455 -5.503 18.643 1.00 96.38 86 ARG A CA 1
ATOM 724 C C . ARG A 1 86 ? -12.542 -5.167 17.622 1.00 96.38 86 ARG A C 1
ATOM 726 O O . ARG A 1 86 ? -13.712 -5.061 17.986 1.00 96.38 86 ARG A O 1
ATOM 733 N N . SER A 1 87 ? -12.164 -5.024 16.355 1.00 97.19 87 SER A N 1
ATOM 734 C CA . SER A 1 87 ? -13.086 -4.670 15.272 1.00 97.19 87 SER A CA 1
ATOM 735 C C . SER A 1 87 ? -14.073 -5.801 14.969 1.00 97.19 87 SER A C 1
ATOM 737 O O . SER A 1 87 ? -15.273 -5.555 14.836 1.00 97.19 87 SER A O 1
ATOM 739 N N . ARG A 1 88 ? -13.599 -7.052 14.945 1.00 96.00 88 ARG A N 1
ATOM 740 C CA . ARG A 1 88 ? -14.446 -8.239 14.748 1.00 96.00 88 ARG A CA 1
ATOM 741 C C . ARG A 1 88 ? -15.420 -8.454 15.899 1.00 96.00 88 ARG A C 1
ATOM 743 O O . ARG A 1 88 ? -16.592 -8.710 15.639 1.00 96.00 88 ARG A O 1
ATOM 750 N N . LYS A 1 89 ? -14.991 -8.259 17.152 1.00 95.62 89 LYS A N 1
ATOM 751 C CA . LYS A 1 89 ? -15.885 -8.299 18.329 1.00 95.62 89 LYS A CA 1
ATOM 752 C C . LYS A 1 89 ? -16.996 -7.248 18.273 1.00 95.62 89 LYS A C 1
ATOM 754 O O . LYS A 1 89 ? -18.062 -7.455 18.845 1.00 95.62 89 LYS A O 1
ATOM 759 N N . ALA A 1 90 ? -16.765 -6.134 17.581 1.00 95.56 90 ALA A N 1
ATOM 760 C CA . ALA A 1 90 ? -17.780 -5.118 17.322 1.00 95.56 90 ALA A CA 1
ATOM 761 C C . ALA A 1 90 ? -18.667 -5.425 16.097 1.00 95.56 90 ALA A C 1
ATOM 763 O O . ALA A 1 90 ? -19.544 -4.626 15.779 1.00 95.56 90 ALA A O 1
ATOM 764 N N . GLY A 1 91 ? -18.454 -6.556 15.415 1.00 95.81 91 GLY A N 1
ATOM 765 C CA . GLY A 1 91 ? -19.204 -6.956 14.224 1.00 95.81 91 GLY A CA 1
ATOM 766 C C . GLY A 1 91 ? -18.801 -6.213 12.949 1.00 95.81 91 GLY A C 1
ATOM 767 O O . GLY A 1 91 ? -19.529 -6.270 11.961 1.00 95.81 91 GLY A O 1
ATOM 768 N N . LEU A 1 92 ? -17.661 -5.512 12.945 1.00 96.31 92 LEU A N 1
ATOM 769 C CA . LEU A 1 92 ? -17.238 -4.717 11.796 1.00 96.31 92 LEU A CA 1
ATOM 770 C C . LEU A 1 92 ? -16.466 -5.563 10.771 1.00 96.31 92 LEU A C 1
ATOM 772 O O . LEU A 1 92 ? -15.622 -6.385 11.155 1.00 96.31 92 LEU A O 1
ATOM 776 N N . PRO A 1 93 ? -16.673 -5.330 9.461 1.00 96.06 93 PRO A N 1
ATOM 777 C CA . PRO A 1 93 ? -15.696 -5.728 8.459 1.00 96.06 93 PRO A CA 1
ATOM 778 C C . PRO A 1 93 ? -14.403 -4.926 8.657 1.00 96.06 93 PRO A C 1
ATOM 780 O O . PRO A 1 93 ? -14.439 -3.752 9.038 1.00 96.06 93 PRO A O 1
ATOM 783 N N . VAL A 1 94 ? -13.258 -5.557 8.386 1.00 98.00 94 VAL A N 1
ATOM 784 C CA . VAL A 1 94 ? -11.939 -4.932 8.554 1.00 98.00 94 VAL A CA 1
ATOM 785 C C . VAL A 1 94 ? -11.279 -4.778 7.197 1.00 98.00 94 VAL A C 1
ATOM 787 O O . VAL A 1 94 ? -11.056 -5.760 6.492 1.00 98.00 94 VAL A O 1
ATOM 790 N N . PHE A 1 95 ? -10.949 -3.546 6.827 1.00 98.12 95 PHE A N 1
ATOM 791 C CA . PHE A 1 95 ? -10.184 -3.241 5.626 1.00 98.12 95 PHE A CA 1
ATOM 792 C C . PHE A 1 95 ? -8.750 -2.914 6.014 1.00 98.12 95 PHE A C 1
ATOM 794 O O . PHE A 1 95 ? -8.487 -2.165 6.950 1.00 98.12 95 PHE A O 1
ATOM 801 N N . SER A 1 96 ? -7.812 -3.469 5.269 1.00 97.88 96 SER A N 1
ATOM 802 C CA . SER A 1 96 ? -6.384 -3.225 5.418 1.00 97.88 96 SER A CA 1
ATOM 803 C C . SER A 1 96 ? -5.761 -2.990 4.052 1.00 97.88 96 SER A C 1
ATOM 805 O O . SER A 1 96 ? -6.442 -3.076 3.025 1.00 97.88 96 SER A O 1
ATOM 807 N N . TRP A 1 97 ? -4.462 -2.708 4.022 1.00 96.81 97 TRP A N 1
ATOM 808 C CA . TRP A 1 97 ? -3.756 -2.603 2.758 1.00 96.81 97 TRP A CA 1
ATOM 809 C C . TRP A 1 97 ? -2.315 -3.095 2.832 1.00 96.81 97 TRP A C 1
ATOM 811 O O . TRP A 1 97 ? -1.705 -3.176 3.901 1.00 96.81 97 TRP A O 1
ATOM 821 N N . ASN A 1 98 ? -1.788 -3.441 1.665 1.00 95.44 98 ASN A N 1
ATOM 822 C CA . ASN A 1 98 ? -0.393 -3.783 1.443 1.00 95.44 98 ASN A CA 1
ATOM 823 C C . ASN A 1 98 ? 0.210 -2.701 0.544 1.00 95.44 98 ASN A C 1
ATOM 825 O O . ASN A 1 98 ? -0.351 -2.399 -0.516 1.00 95.44 98 ASN A O 1
ATOM 829 N N . ALA A 1 99 ? 1.301 -2.087 0.988 1.00 93.31 99 ALA A N 1
ATOM 830 C CA . ALA A 1 99 ? 1.898 -0.947 0.313 1.00 93.31 99 ALA A CA 1
ATOM 831 C C . ALA A 1 99 ? 2.989 -1.390 -0.669 1.00 93.31 99 ALA A C 1
ATOM 833 O O . ALA A 1 99 ? 3.743 -2.323 -0.402 1.00 93.31 99 ALA A O 1
ATOM 834 N N . GLY A 1 100 ? 3.108 -0.647 -1.771 1.00 87.50 100 GLY A N 1
ATOM 835 C CA . GLY A 1 100 ? 4.165 -0.814 -2.766 1.00 87.50 100 GLY A CA 1
ATOM 836 C C . GLY A 1 100 ? 3.912 -1.900 -3.814 1.00 87.50 100 GLY A C 1
ATOM 837 O O . GLY A 1 100 ? 2.882 -2.581 -3.839 1.00 87.50 100 GLY A O 1
ATOM 838 N N . ASP A 1 101 ? 4.889 -2.038 -4.709 1.00 83.38 101 ASP A N 1
ATOM 839 C CA . ASP A 1 101 ? 4.853 -2.991 -5.826 1.00 83.38 101 ASP A CA 1
ATOM 840 C C . ASP A 1 101 ? 5.042 -4.432 -5.352 1.00 83.38 101 ASP A C 1
ATOM 842 O O . ASP A 1 101 ? 4.486 -5.378 -5.913 1.00 83.38 101 ASP A O 1
ATOM 846 N N . PHE A 1 102 ? 5.805 -4.589 -4.274 1.00 83.69 102 PHE A N 1
ATOM 847 C CA . PHE A 1 102 ? 5.993 -5.850 -3.587 1.00 83.69 102 PHE A CA 1
ATOM 848 C C . PHE A 1 102 ? 5.158 -5.848 -2.317 1.00 83.69 102 PHE A C 1
ATOM 850 O O . PHE A 1 102 ? 5.317 -4.973 -1.472 1.00 83.69 102 PHE A O 1
ATOM 857 N N . GLY A 1 103 ? 4.277 -6.836 -2.183 1.00 87.38 103 GLY A N 1
ATOM 858 C CA . GLY A 1 103 ? 3.566 -7.019 -0.928 1.00 87.38 103 GLY A CA 1
ATOM 859 C C . GLY A 1 103 ? 4.390 -7.781 0.093 1.00 87.38 103 GLY A C 1
ATOM 860 O O . GLY A 1 103 ? 5.413 -8.386 -0.229 1.00 87.38 103 GLY A O 1
ATOM 861 N N . VAL A 1 104 ? 3.892 -7.772 1.320 1.00 93.19 104 VAL A N 1
ATOM 862 C CA . VAL A 1 104 ? 4.295 -8.692 2.386 1.00 93.19 104 VAL A CA 1
ATOM 863 C C . VAL A 1 104 ? 3.203 -9.718 2.686 1.00 93.19 104 VAL A C 1
ATOM 865 O O . VAL A 1 104 ? 2.027 -9.488 2.390 1.00 93.19 104 VAL A O 1
ATOM 868 N N . ARG A 1 105 ? 3.579 -10.812 3.345 1.00 91.62 105 ARG A N 1
ATOM 869 C CA . ARG A 1 105 ? 2.679 -11.837 3.864 1.00 91.62 105 ARG A CA 1
ATOM 870 C C . ARG A 1 105 ? 1.620 -11.195 4.756 1.00 91.62 105 ARG A C 1
ATOM 872 O O . ARG A 1 105 ? 1.936 -10.427 5.662 1.00 91.62 105 ARG A O 1
ATOM 879 N N . VAL A 1 106 ? 0.363 -11.546 4.529 1.00 94.31 106 VAL A N 1
ATOM 880 C CA . VAL A 1 106 ? -0.762 -11.121 5.367 1.00 94.31 106 VAL A CA 1
ATOM 881 C C . VAL A 1 106 ? -1.310 -12.350 6.089 1.00 94.31 106 VAL A C 1
ATOM 883 O O . VAL A 1 106 ? -1.464 -13.381 5.434 1.00 94.31 106 VAL A O 1
ATOM 886 N N . PRO A 1 107 ? -1.571 -12.287 7.407 1.00 93.31 107 PRO A N 1
ATOM 887 C CA . PRO A 1 107 ? -2.219 -13.383 8.118 1.00 93.31 107 PRO A CA 1
ATOM 888 C C . PRO A 1 107 ? -3.596 -13.708 7.526 1.00 93.31 107 PRO A C 1
ATOM 890 O O . PRO A 1 107 ? -4.344 -12.807 7.138 1.00 93.31 107 PRO A O 1
ATOM 893 N N . GLU A 1 108 ? -3.940 -14.992 7.478 1.00 92.00 108 GLU A N 1
ATOM 894 C CA . GLU A 1 108 ? -5.261 -15.444 7.042 1.00 92.00 108 GLU A CA 1
ATOM 895 C C . GLU A 1 108 ? -6.281 -15.158 8.147 1.00 92.00 108 GLU A C 1
ATOM 897 O O . GLU A 1 108 ? -6.347 -15.854 9.156 1.00 92.00 108 GLU A O 1
ATOM 902 N N . LEU A 1 109 ? -7.037 -14.075 7.971 1.00 94.56 109 LEU A N 1
ATOM 903 C CA . LEU A 1 109 ? -8.003 -13.577 8.943 1.00 94.56 109 LEU A CA 1
ATOM 904 C C . LEU A 1 109 ? -9.387 -13.487 8.299 1.00 94.56 109 LEU A C 1
ATOM 906 O O . LEU A 1 109 ? -9.563 -12.880 7.239 1.00 94.56 109 LEU A O 1
ATOM 910 N N . GLU A 1 110 ? -10.380 -14.090 8.944 1.00 91.19 110 GLU A N 1
ATOM 911 C CA . GLU A 1 110 ? -11.744 -14.159 8.428 1.00 91.19 110 GLU A CA 1
ATOM 912 C C . GLU A 1 110 ? -12.398 -12.769 8.317 1.00 91.19 110 GLU A C 1
ATOM 914 O O . GLU A 1 110 ? -12.430 -11.976 9.256 1.00 91.19 110 GLU A O 1
ATOM 919 N N . GLY A 1 111 ? -12.959 -12.453 7.149 1.00 89.38 111 GLY A N 1
ATOM 920 C CA . GLY A 1 111 ? -13.626 -11.166 6.922 1.00 89.38 111 GLY A CA 1
ATOM 921 C C . GLY A 1 111 ? -12.679 -9.960 6.828 1.00 89.38 111 GLY A C 1
ATOM 922 O O . GLY A 1 111 ? -13.155 -8.827 6.719 1.00 89.38 111 GLY A O 1
ATOM 923 N N . LEU A 1 112 ? -11.358 -10.176 6.832 1.00 97.31 112 LEU A N 1
ATOM 924 C CA . LEU A 1 112 ? -10.372 -9.154 6.488 1.00 97.31 112 LEU A CA 1
ATOM 925 C C . LEU A 1 112 ? -10.343 -8.957 4.972 1.00 97.31 112 LEU A C 1
ATOM 927 O O . LEU A 1 112 ? -10.059 -9.903 4.244 1.00 97.31 112 LEU A O 1
ATOM 931 N N . ILE A 1 113 ? -10.524 -7.728 4.497 1.00 97.38 113 ILE A N 1
ATOM 932 C CA . ILE A 1 113 ? -10.276 -7.355 3.100 1.00 97.38 113 ILE A CA 1
ATOM 933 C C . ILE A 1 113 ? -8.933 -6.630 2.999 1.00 97.38 113 ILE A C 1
ATOM 935 O O . ILE A 1 113 ? -8.645 -5.713 3.771 1.00 97.38 113 ILE A O 1
ATOM 939 N N . VAL A 1 114 ? -8.101 -7.040 2.041 1.00 97.31 114 VAL A N 1
ATOM 940 C CA . VAL A 1 114 ? -6.754 -6.483 1.842 1.00 97.31 114 VAL A CA 1
ATOM 941 C C . VAL A 1 114 ? -6.680 -5.764 0.501 1.00 97.31 114 VAL A C 1
ATOM 943 O O . VAL A 1 114 ? -6.679 -6.396 -0.556 1.00 97.31 114 VAL A O 1
ATOM 946 N N . HIS A 1 115 ? -6.559 -4.441 0.531 1.00 96.12 115 HIS A N 1
ATOM 947 C CA . HIS A 1 115 ? -6.334 -3.639 -0.667 1.00 96.12 115 HIS A CA 1
ATOM 948 C C . HIS A 1 115 ? -4.866 -3.675 -1.091 1.00 96.12 115 HIS A C 1
ATOM 950 O O . HIS A 1 115 ? -3.959 -3.586 -0.259 1.00 96.12 115 HIS A O 1
ATOM 956 N N . ARG A 1 116 ? -4.616 -3.787 -2.395 1.00 93.88 116 ARG A N 1
ATOM 957 C CA . ARG A 1 116 ? -3.265 -3.782 -2.966 1.00 93.88 116 ARG A CA 1
ATOM 958 C C . ARG A 1 116 ? -3.227 -2.958 -4.242 1.00 93.88 116 ARG A C 1
ATOM 960 O O . ARG A 1 116 ? -4.116 -3.085 -5.078 1.00 93.88 116 ARG A O 1
ATOM 967 N N . CYS A 1 117 ? -2.152 -2.201 -4.429 1.00 90.88 117 CYS A N 1
ATOM 968 C CA . CYS A 1 117 ? -1.860 -1.539 -5.705 1.00 90.88 117 CYS A CA 1
ATOM 969 C C . CYS A 1 117 ? -1.131 -2.461 -6.699 1.00 90.88 117 CYS A C 1
ATOM 971 O O . CYS A 1 117 ? -0.808 -2.049 -7.807 1.00 90.88 117 CYS A O 1
ATOM 973 N N . SER A 1 118 ? -0.836 -3.697 -6.289 1.00 87.31 118 SER A N 1
ATOM 974 C CA . SER A 1 118 ? 0.049 -4.625 -6.988 1.00 87.31 118 SER A CA 1
ATOM 975 C C . SER A 1 118 ? -0.344 -6.088 -6.751 1.00 87.31 118 SER A C 1
ATOM 977 O O . SER A 1 118 ? -1.068 -6.419 -5.805 1.00 87.31 118 SER A O 1
ATOM 979 N N . GLY A 1 119 ? 0.185 -6.977 -7.595 1.00 85.88 119 GLY A N 1
ATOM 980 C CA . GLY A 1 119 ? 0.031 -8.429 -7.484 1.00 85.88 119 GLY A CA 1
ATOM 981 C C . GLY A 1 119 ? -0.821 -9.053 -8.590 1.00 85.88 119 GLY A C 1
ATOM 982 O O . GLY A 1 119 ? -1.598 -8.390 -9.273 1.00 85.88 119 GLY A O 1
ATOM 983 N N . TYR A 1 120 ? -0.662 -10.364 -8.771 1.00 85.00 120 TYR A N 1
ATOM 984 C CA . TYR A 1 120 ? -1.396 -11.133 -9.775 1.00 85.00 120 TYR A CA 1
ATOM 985 C C . TYR A 1 120 ? -2.665 -11.711 -9.161 1.00 85.00 120 TYR A C 1
ATOM 987 O O . TYR A 1 120 ? -2.577 -12.524 -8.245 1.00 85.00 120 TYR A O 1
ATOM 995 N N . ARG A 1 121 ? -3.840 -11.363 -9.700 1.00 85.56 121 ARG A N 1
ATOM 996 C CA . ARG A 1 121 ? -5.137 -11.880 -9.223 1.00 85.56 121 ARG A CA 1
ATOM 997 C C . ARG A 1 121 ? -5.160 -13.409 -9.092 1.00 85.56 121 ARG A C 1
ATOM 999 O O . ARG A 1 121 ? -5.713 -13.912 -8.127 1.00 85.56 121 ARG A O 1
ATOM 1006 N N . SER A 1 122 ? -4.535 -14.135 -10.020 1.00 88.31 122 SER A N 1
ATOM 1007 C CA . SER A 1 122 ? -4.459 -15.605 -10.010 1.00 88.31 122 SER A CA 1
ATOM 1008 C C . SER A 1 122 ? -3.620 -16.197 -8.872 1.00 88.31 122 SER A C 1
ATOM 1010 O O . SER A 1 122 ? -3.697 -17.396 -8.634 1.00 88.31 122 SER A O 1
ATOM 1012 N N . LYS A 1 123 ? -2.810 -15.384 -8.184 1.00 86.56 123 LYS A N 1
ATOM 1013 C CA . LYS A 1 123 ? -1.927 -15.804 -7.084 1.00 86.56 123 LYS A CA 1
ATOM 1014 C C . LYS A 1 123 ? -2.334 -15.217 -5.732 1.00 86.56 123 LYS A C 1
ATOM 1016 O O . LYS A 1 123 ? -1.663 -15.478 -4.740 1.00 86.56 123 LYS A O 1
ATOM 1021 N N . LEU A 1 124 ? -3.365 -14.374 -5.695 1.00 88.88 124 LEU A N 1
ATOM 1022 C CA . LEU A 1 124 ? -3.787 -13.688 -4.481 1.00 88.88 124 LEU A CA 1
ATOM 1023 C C . LEU A 1 124 ? -4.969 -14.407 -3.826 1.00 88.88 124 LEU A C 1
ATOM 1025 O O . LEU A 1 124 ? -5.848 -14.894 -4.541 1.00 88.88 124 LEU A O 1
ATOM 1029 N N . PRO A 1 125 ? -5.037 -14.423 -2.483 1.00 90.94 125 PRO A N 1
ATOM 1030 C CA . PRO A 1 125 ? -6.193 -14.959 -1.782 1.00 90.94 125 PRO A CA 1
ATOM 1031 C C . PRO A 1 125 ? -7.498 -14.227 -2.157 1.00 90.94 125 PRO A C 1
ATOM 1033 O O . PRO A 1 125 ? -7.468 -13.035 -2.490 1.00 90.94 125 PRO A O 1
ATOM 1036 N N . PRO A 1 126 ? -8.668 -14.887 -2.058 1.00 92.25 126 PRO A N 1
ATOM 1037 C CA . PRO A 1 126 ? -9.953 -14.315 -2.473 1.00 92.25 126 PRO A CA 1
ATOM 1038 C C . PRO A 1 126 ? -10.362 -13.031 -1.749 1.00 92.25 126 PRO A C 1
ATOM 1040 O O . PRO A 1 126 ? -11.200 -12.293 -2.264 1.00 92.25 126 PRO A O 1
ATOM 1043 N N . ASN A 1 127 ? -9.804 -12.756 -0.571 1.00 94.31 127 ASN A N 1
ATOM 1044 C CA . ASN A 1 127 ? -10.073 -11.560 0.224 1.00 94.31 127 ASN A CA 1
ATOM 1045 C C . ASN A 1 127 ? -9.162 -10.366 -0.130 1.00 94.31 127 ASN A C 1
ATOM 1047 O O . ASN A 1 127 ? -9.310 -9.277 0.428 1.00 94.31 127 ASN A O 1
ATOM 1051 N N . HIS A 1 128 ? -8.249 -10.536 -1.088 1.00 95.19 128 HIS A N 1
ATOM 1052 C CA . HIS A 1 128 ? -7.449 -9.444 -1.626 1.00 95.19 128 HIS A CA 1
ATOM 1053 C C . HIS A 1 128 ? -8.188 -8.742 -2.772 1.00 95.19 128 HIS A C 1
ATOM 1055 O O . HIS A 1 128 ? -8.878 -9.361 -3.593 1.00 95.19 128 HIS A O 1
ATOM 1061 N N . ARG A 1 129 ? -8.045 -7.418 -2.831 1.00 94.44 129 ARG A N 1
ATOM 1062 C CA . ARG A 1 129 ? -8.692 -6.557 -3.824 1.00 94.44 129 ARG A CA 1
ATOM 1063 C C . ARG A 1 129 ? -7.675 -5.595 -4.424 1.00 94.44 129 ARG A C 1
ATOM 1065 O O . ARG A 1 129 ? -6.885 -4.986 -3.705 1.00 94.44 129 ARG A O 1
ATOM 1072 N N . GLY A 1 130 ? -7.698 -5.474 -5.748 1.00 93.00 130 GLY A N 1
ATOM 1073 C CA . GLY A 1 130 ? -6.928 -4.454 -6.451 1.00 93.00 130 GLY A CA 1
ATOM 1074 C C . GLY A 1 130 ? -7.496 -3.070 -6.149 1.00 93.00 130 GLY A C 1
ATOM 1075 O O . GLY A 1 130 ? -8.712 -2.891 -6.136 1.00 93.00 130 GLY A O 1
ATOM 1076 N N . MET A 1 131 ? -6.617 -2.109 -5.904 1.00 91.81 131 MET A N 1
ATOM 1077 C CA . MET A 1 131 ? -6.942 -0.705 -5.685 1.00 91.81 131 MET A CA 1
ATOM 1078 C C . MET A 1 131 ? -6.023 0.138 -6.577 1.00 91.81 131 MET A C 1
ATOM 1080 O O . MET A 1 131 ? -4.819 -0.122 -6.602 1.00 91.81 131 MET A O 1
ATOM 1084 N N . PRO A 1 132 ? -6.547 1.128 -7.317 1.00 88.31 132 PRO A N 1
ATOM 1085 C CA . PRO A 1 132 ? -5.707 2.009 -8.116 1.00 88.31 132 PRO A CA 1
ATOM 1086 C C . PRO A 1 132 ? -4.820 2.880 -7.218 1.00 88.31 132 PRO A C 1
ATOM 1088 O O . PRO A 1 132 ? -5.150 3.170 -6.066 1.00 88.31 132 PRO A O 1
ATOM 1091 N N . VAL A 1 133 ? -3.695 3.341 -7.762 1.00 85.38 133 VAL A N 1
ATOM 1092 C CA . VAL A 1 133 ? -2.896 4.376 -7.102 1.00 85.38 133 VAL A CA 1
ATOM 1093 C C . VAL A 1 133 ? -3.584 5.723 -7.310 1.00 85.38 133 VAL A C 1
ATOM 1095 O O . VAL A 1 133 ? -3.943 6.077 -8.430 1.00 85.38 133 VAL A O 1
ATOM 1098 N N . PHE A 1 134 ? -3.744 6.489 -6.234 1.00 83.50 134 PHE A N 1
ATOM 1099 C CA . PHE A 1 134 ? -4.291 7.841 -6.296 1.00 83.50 134 PHE A CA 1
ATOM 1100 C C . PHE A 1 134 ? -3.194 8.819 -6.727 1.00 83.50 134 PHE A C 1
ATOM 1102 O O . PHE A 1 134 ? -2.310 9.156 -5.934 1.00 83.50 134 PHE A O 1
ATOM 1109 N N . ILE A 1 135 ? -3.242 9.249 -7.986 1.00 84.31 135 ILE A N 1
ATOM 1110 C CA . ILE A 1 135 ? -2.335 10.246 -8.562 1.00 84.31 135 ILE A CA 1
ATOM 1111 C C . ILE A 1 135 ? -3.130 11.442 -9.082 1.00 84.31 135 ILE A C 1
ATOM 1113 O O . ILE A 1 135 ? -4.271 11.295 -9.510 1.00 84.31 135 ILE A O 1
ATOM 1117 N N . ALA A 1 136 ? -2.518 12.626 -9.042 1.00 83.12 136 ALA A N 1
ATOM 1118 C CA . ALA A 1 136 ? -3.064 13.792 -9.729 1.00 83.12 136 ALA A CA 1
ATOM 1119 C C . ALA A 1 136 ? -3.025 13.564 -11.244 1.00 83.12 136 ALA A C 1
ATOM 1121 O O . ALA A 1 136 ? -2.106 12.902 -11.736 1.00 83.12 136 ALA A O 1
ATOM 1122 N N . ASP A 1 137 ? -3.978 14.153 -11.964 1.00 87.31 137 ASP A N 1
ATOM 1123 C CA . ASP A 1 137 ? -4.023 14.068 -13.420 1.00 87.31 137 ASP A CA 1
ATOM 1124 C C . ASP A 1 137 ? -2.715 14.617 -14.031 1.00 87.31 137 ASP A C 1
ATOM 1126 O O . ASP A 1 137 ? -2.403 15.807 -13.868 1.00 87.31 137 ASP A O 1
ATOM 1130 N N . PRO A 1 138 ? -1.916 13.772 -14.713 1.00 90.50 138 PRO A N 1
ATOM 1131 C CA . PRO A 1 138 ? -0.665 14.206 -15.313 1.00 90.50 138 PRO A CA 1
ATOM 1132 C C . PRO A 1 138 ? -0.868 15.208 -16.458 1.00 90.50 138 PRO A C 1
ATOM 1134 O O . PRO A 1 138 ? 0.028 16.025 -16.678 1.00 90.50 138 PRO A O 1
ATOM 1137 N N . LEU A 1 139 ? -2.006 15.193 -17.164 1.00 92.81 139 LEU A N 1
ATOM 1138 C CA . LEU A 1 139 ? -2.294 16.148 -18.241 1.00 92.81 139 LEU A CA 1
ATOM 1139 C C . LEU A 1 139 ? -2.398 17.562 -17.683 1.00 92.81 139 LEU A C 1
ATOM 1141 O O . LEU A 1 139 ? -1.665 18.461 -18.104 1.00 92.81 139 LEU A O 1
ATOM 1145 N N . LYS A 1 140 ? -3.225 17.730 -16.652 1.00 91.44 140 LYS A N 1
ATOM 1146 C CA . LYS A 1 140 ? -3.389 19.021 -15.988 1.00 91.44 140 LYS A CA 1
ATOM 1147 C C . LYS A 1 140 ? -2.094 19.472 -15.324 1.00 91.44 140 LYS A C 1
ATOM 1149 O O . LYS A 1 140 ? -1.686 20.618 -15.489 1.00 91.44 140 LYS A O 1
ATOM 1154 N N . ARG A 1 141 ? -1.414 18.566 -14.612 1.00 89.81 141 ARG A N 1
ATOM 1155 C CA . ARG A 1 141 ? -0.211 18.898 -13.837 1.00 89.81 141 ARG A CA 1
ATOM 1156 C C . ARG A 1 141 ? 0.985 19.302 -14.698 1.00 89.81 141 ARG A C 1
ATOM 1158 O O . ARG A 1 141 ? 1.701 20.221 -14.316 1.00 89.81 141 ARG A O 1
ATOM 1165 N N . TRP A 1 142 ? 1.246 18.590 -15.793 1.00 92.56 142 TRP A N 1
ATOM 1166 C CA . TRP A 1 142 ? 2.483 18.767 -16.565 1.00 92.56 142 TRP A CA 1
ATOM 1167 C C . TRP A 1 142 ? 2.286 19.524 -17.871 1.00 92.56 142 TRP A C 1
ATOM 1169 O O . TRP A 1 142 ? 3.241 20.104 -18.378 1.00 92.56 142 TRP A O 1
ATOM 1179 N N . TYR A 1 143 ? 1.067 19.530 -18.408 1.00 92.62 143 TYR A N 1
ATOM 1180 C CA . TYR A 1 143 ? 0.769 20.154 -19.694 1.00 92.62 143 TYR A CA 1
ATOM 1181 C C . TYR A 1 143 ? -0.235 21.301 -19.582 1.00 92.62 143 TYR A C 1
ATOM 1183 O O . TYR A 1 143 ? -0.406 22.026 -20.558 1.00 92.62 143 TYR A O 1
ATOM 1191 N N . GLY A 1 144 ? -0.887 21.485 -18.426 1.00 93.56 144 GLY A N 1
ATOM 1192 C CA . GLY A 1 144 ? -1.916 22.512 -18.248 1.00 93.56 144 GLY A CA 1
ATOM 1193 C C . GLY A 1 144 ? -3.135 22.290 -19.144 1.00 93.56 144 GLY A C 1
ATOM 1194 O O . GLY A 1 144 ? -3.805 23.250 -19.512 1.00 93.56 144 GLY A O 1
ATOM 1195 N N . ARG A 1 145 ? -3.393 21.039 -19.545 1.00 92.50 145 ARG A N 1
ATOM 1196 C CA . ARG A 1 145 ? -4.487 20.665 -20.451 1.00 92.50 145 ARG A CA 1
ATOM 1197 C C . ARG A 1 145 ? -5.431 19.692 -19.766 1.00 92.50 145 ARG A C 1
ATOM 1199 O O . ARG A 1 145 ? -4.995 18.888 -18.948 1.00 92.50 145 ARG A O 1
ATOM 1206 N N . GLU A 1 146 ? -6.703 19.754 -20.137 1.00 92.38 146 GLU A N 1
ATOM 1207 C CA . GLU A 1 146 ? -7.726 18.794 -19.697 1.00 92.38 146 GLU A CA 1
ATOM 1208 C C . GLU A 1 146 ? -7.997 17.721 -20.763 1.00 92.38 146 GLU A C 1
ATOM 1210 O O . GLU A 1 146 ? -8.481 16.637 -20.454 1.00 92.38 146 GLU A O 1
ATOM 1215 N N . GLU A 1 147 ? -7.615 17.986 -22.013 1.00 93.62 147 GLU A N 1
ATOM 1216 C CA . GLU A 1 147 ? -7.817 17.077 -23.137 1.00 93.62 147 GLU A CA 1
ATOM 1217 C C . GLU A 1 147 ? -6.534 16.327 -23.506 1.00 93.62 147 GLU A C 1
ATOM 1219 O O . GLU A 1 147 ? -5.421 16.870 -23.489 1.00 93.62 147 GLU A O 1
ATOM 1224 N N . VAL A 1 148 ? -6.703 15.056 -23.882 1.00 93.81 148 VAL A N 1
ATOM 1225 C CA . VAL A 1 148 ? -5.630 14.240 -24.455 1.00 93.81 148 VAL A CA 1
ATOM 1226 C C . VAL A 1 148 ? -5.238 14.839 -25.801 1.00 93.81 148 VAL A C 1
ATOM 1228 O O . VAL A 1 148 ? -6.082 15.041 -26.669 1.00 93.81 148 VAL A O 1
ATOM 1231 N N . PHE A 1 149 ? -3.945 15.070 -26.003 1.00 91.75 149 PHE A N 1
ATOM 1232 C CA . PHE A 1 149 ? -3.409 15.546 -27.273 1.00 91.75 149 PHE A CA 1
ATOM 1233 C C . PHE A 1 149 ? -2.408 14.544 -27.839 1.00 91.75 149 PHE A C 1
ATOM 1235 O O . PHE A 1 149 ? -1.702 13.838 -27.111 1.00 91.75 149 PHE A O 1
ATOM 1242 N N . LEU A 1 150 ? -2.339 14.488 -29.165 1.00 90.31 150 LEU A N 1
ATOM 1243 C CA . LEU A 1 150 ? -1.344 13.683 -29.853 1.00 90.31 150 LEU A CA 1
ATOM 1244 C C . LEU A 1 150 ? -0.005 14.416 -29.822 1.00 90.31 150 LEU A C 1
ATOM 1246 O O . LEU A 1 150 ? 0.095 15.582 -30.192 1.00 90.31 150 LEU A O 1
ATOM 1250 N N . ARG A 1 151 ? 1.035 13.720 -29.364 1.00 85.75 151 ARG A N 1
ATOM 1251 C CA . ARG A 1 151 ? 2.409 14.213 -29.468 1.00 85.75 151 ARG A CA 1
ATOM 1252 C C . ARG A 1 151 ? 2.891 14.036 -30.901 1.00 85.75 151 ARG A C 1
ATOM 1254 O O . ARG A 1 151 ? 2.696 12.962 -31.472 1.00 85.75 151 ARG A O 1
ATOM 1261 N N . GLU A 1 152 ? 3.574 15.043 -31.432 1.00 88.69 152 GLU A N 1
ATOM 1262 C CA . GLU A 1 152 ? 4.349 14.893 -32.661 1.00 88.69 152 GLU A CA 1
ATOM 1263 C C . GLU A 1 152 ? 5.404 13.801 -32.454 1.00 88.69 152 GLU A C 1
ATOM 1265 O O . GLU A 1 152 ? 6.151 13.802 -31.468 1.00 88.69 152 GLU A O 1
ATOM 1270 N N . LYS A 1 153 ? 5.403 12.813 -33.349 1.00 89.19 153 LYS A N 1
ATOM 1271 C CA . LYS A 1 153 ? 6.343 11.692 -33.329 1.00 89.19 153 LYS A CA 1
ATOM 1272 C C . LYS A 1 153 ? 7.416 11.961 -34.377 1.00 89.19 153 LYS A C 1
ATOM 1274 O O . LYS A 1 153 ? 7.088 12.361 -35.487 1.00 89.19 153 LYS A O 1
ATOM 1279 N N . GLY A 1 154 ? 8.679 11.739 -34.023 1.00 89.00 154 GLY A N 1
ATOM 1280 C CA . GLY A 1 154 ? 9.770 11.767 -34.997 1.00 89.00 154 GLY A CA 1
ATOM 1281 C C . GLY A 1 154 ? 9.734 10.550 -35.925 1.00 89.00 154 GLY A C 1
ATOM 1282 O O . GLY A 1 154 ? 9.026 9.581 -35.651 1.00 89.00 154 GLY A O 1
ATOM 1283 N N . GLU A 1 155 ? 10.543 10.587 -36.985 1.00 89.69 155 GLU A N 1
ATOM 1284 C CA . GLU A 1 155 ? 10.675 9.484 -37.953 1.00 89.69 155 GLU A CA 1
ATOM 1285 C C . GLU A 1 155 ? 11.098 8.168 -37.286 1.00 89.69 155 GLU A C 1
ATOM 1287 O O . GLU A 1 155 ? 10.602 7.101 -37.639 1.00 89.69 155 GLU A O 1
ATOM 1292 N N . LYS A 1 156 ? 11.979 8.242 -36.277 1.00 87.06 156 LYS A N 1
ATOM 1293 C CA . LYS A 1 156 ? 12.412 7.082 -35.492 1.00 87.06 156 LYS A CA 1
ATOM 1294 C C . LYS A 1 156 ? 11.633 6.996 -34.171 1.00 87.06 156 LYS A C 1
ATOM 1296 O O . LYS A 1 156 ? 11.705 7.937 -33.371 1.00 87.06 156 LYS A O 1
ATOM 1301 N N . PRO A 1 157 ? 10.936 5.879 -33.881 1.00 84.81 157 PRO A N 1
ATOM 1302 C CA . PRO A 1 157 ? 10.265 5.702 -32.600 1.00 84.81 157 PRO A CA 1
ATOM 1303 C C . PRO A 1 157 ? 11.288 5.624 -31.461 1.00 84.81 157 PRO A C 1
ATOM 1305 O O . PRO A 1 157 ? 12.304 4.936 -31.550 1.00 84.81 157 PRO A O 1
ATOM 1308 N N . VAL A 1 158 ? 11.000 6.318 -30.359 1.00 87.06 158 VAL A N 1
ATOM 1309 C CA . VAL A 1 158 ? 11.807 6.264 -29.135 1.00 87.06 158 VAL A CA 1
ATOM 1310 C C . VAL A 1 158 ? 11.064 5.438 -28.096 1.00 87.06 158 VAL A C 1
ATOM 1312 O O . VAL A 1 158 ? 9.989 5.826 -27.636 1.00 87.06 158 VAL A O 1
ATOM 1315 N N . VAL A 1 159 ? 11.649 4.304 -27.709 1.00 86.31 159 VAL A N 1
ATOM 1316 C CA . VAL A 1 159 ? 11.097 3.404 -26.691 1.00 86.31 159 VAL A CA 1
ATOM 1317 C C . VAL A 1 159 ? 11.960 3.477 -25.437 1.00 86.31 159 VAL A C 1
ATOM 1319 O O . VAL A 1 159 ? 13.143 3.148 -25.456 1.00 86.31 159 VAL A O 1
ATOM 1322 N N . GLY A 1 160 ? 11.357 3.911 -24.332 1.00 83.06 160 GLY A N 1
ATOM 1323 C CA . GLY A 1 160 ? 11.976 3.924 -23.010 1.00 83.06 160 GLY A CA 1
ATOM 1324 C C . GLY A 1 160 ? 11.306 2.912 -22.087 1.00 83.06 160 GLY A C 1
ATOM 1325 O O . GLY A 1 160 ? 10.092 2.729 -22.136 1.00 83.06 160 GLY A O 1
ATOM 1326 N N . PHE A 1 161 ? 12.086 2.278 -21.213 1.00 87.06 161 PHE A N 1
ATOM 1327 C CA . PHE A 1 161 ? 11.556 1.420 -20.157 1.00 87.06 161 PHE A CA 1
ATOM 1328 C C . PHE A 1 161 ? 11.749 2.063 -18.790 1.00 87.06 161 PHE A C 1
ATOM 1330 O O . PHE A 1 161 ? 12.747 2.735 -18.533 1.00 87.06 161 PHE A O 1
ATOM 1337 N N . CYS A 1 162 ? 10.829 1.770 -17.871 1.00 80.56 162 CYS A N 1
ATOM 1338 C CA . CYS A 1 162 ? 11.078 1.970 -16.451 1.00 80.56 162 CYS A CA 1
ATOM 1339 C C . CYS A 1 162 ? 12.134 0.946 -15.995 1.00 80.56 162 CYS A C 1
ATOM 1341 O O . CYS A 1 162 ? 11.815 -0.209 -15.694 1.00 80.56 162 CYS A O 1
ATOM 1343 N N . GLY A 1 163 ? 13.402 1.361 -16.020 1.00 84.69 163 GLY A N 1
ATOM 1344 C CA . GLY A 1 163 ? 14.567 0.555 -15.652 1.00 84.69 163 GLY A CA 1
ATOM 1345 C C . GLY A 1 163 ? 15.474 0.189 -16.830 1.00 84.69 163 GLY A C 1
ATOM 1346 O O . GLY A 1 163 ? 15.222 0.523 -17.983 1.00 84.69 163 GLY A O 1
ATOM 1347 N N . GLN A 1 164 ? 16.561 -0.517 -16.520 1.00 85.81 164 GLN A N 1
ATOM 1348 C CA . GLN A 1 164 ? 17.577 -0.898 -17.499 1.00 85.81 164 GLN A CA 1
ATOM 1349 C C . GLN A 1 164 ? 17.019 -1.897 -18.527 1.00 85.81 164 GLN A C 1
ATOM 1351 O O . GLN A 1 164 ? 16.372 -2.883 -18.161 1.00 85.81 164 GLN A O 1
ATOM 1356 N N . ALA A 1 165 ? 17.303 -1.641 -19.806 1.00 87.12 165 ALA A N 1
ATOM 1357 C CA . ALA A 1 165 ? 16.835 -2.439 -20.943 1.00 87.12 165 ALA A CA 1
ATOM 1358 C C . ALA A 1 165 ? 17.963 -3.118 -21.736 1.00 87.12 165 ALA A C 1
ATOM 1360 O O . ALA A 1 165 ? 17.701 -3.766 -22.736 1.00 87.12 165 ALA A O 1
ATOM 1361 N N . LYS A 1 166 ? 19.215 -2.993 -21.285 1.00 88.00 166 LYS A N 1
ATOM 1362 C CA . LYS A 1 166 ? 20.371 -3.695 -21.849 1.00 88.00 166 LYS A CA 1
ATOM 1363 C C . LYS A 1 166 ? 21.190 -4.290 -20.720 1.00 88.00 166 LYS A C 1
ATOM 1365 O O . LYS A 1 166 ? 21.508 -3.580 -19.767 1.00 88.00 166 LYS A O 1
ATOM 1370 N N . GLY A 1 167 ? 21.513 -5.572 -20.800 1.00 87.12 167 GLY A N 1
ATOM 1371 C CA . GLY A 1 167 ? 22.247 -6.279 -19.755 1.00 87.12 167 GLY A CA 1
ATOM 1372 C C . GLY A 1 167 ? 23.316 -7.205 -20.315 1.00 87.12 167 GLY A C 1
ATOM 1373 O O . GLY A 1 167 ? 23.536 -7.284 -21.518 1.00 87.12 167 GLY A O 1
ATOM 1374 N N . THR A 1 168 ? 23.992 -7.897 -19.408 1.00 91.81 168 THR A N 1
ATOM 1375 C CA . THR A 1 168 ? 24.981 -8.929 -19.722 1.00 91.81 168 THR A CA 1
ATOM 1376 C C . THR A 1 168 ? 24.554 -10.246 -19.082 1.00 91.81 168 THR A C 1
ATOM 1378 O O . THR A 1 168 ? 23.801 -10.253 -18.104 1.00 91.81 168 THR A O 1
ATOM 1381 N N . TRP A 1 169 ? 25.056 -11.372 -19.590 1.00 91.62 169 TRP A N 1
ATOM 1382 C CA . TRP A 1 169 ? 24.757 -12.695 -19.030 1.00 91.62 169 TRP A CA 1
ATOM 1383 C C . TRP A 1 169 ? 24.984 -12.803 -17.511 1.00 91.62 169 TRP A C 1
ATOM 1385 O O . TRP A 1 169 ? 24.068 -13.265 -16.823 1.00 91.62 169 TRP A O 1
ATOM 1395 N N . PRO A 1 170 ? 26.105 -12.305 -16.944 1.00 93.50 170 PRO A N 1
ATOM 1396 C CA . PRO A 1 170 ? 26.296 -12.291 -15.494 1.00 93.50 170 PRO A CA 1
ATOM 1397 C C . PRO A 1 170 ? 25.209 -11.511 -14.746 1.00 93.50 170 PRO A C 1
ATOM 1399 O O . PRO A 1 170 ? 24.758 -11.940 -13.685 1.00 93.50 170 PRO A O 1
ATOM 1402 N N . LYS A 1 171 ? 24.735 -10.388 -15.305 1.00 90.06 171 LYS A N 1
ATOM 1403 C CA . LYS A 1 171 ? 23.662 -9.587 -14.700 1.00 90.06 171 LYS A CA 1
ATOM 1404 C C . LYS A 1 171 ? 22.346 -10.360 -14.658 1.00 90.06 171 LYS A C 1
ATOM 1406 O O . LYS A 1 171 ? 21.666 -10.328 -13.635 1.00 90.06 171 LYS A O 1
ATOM 1411 N N . TYR A 1 172 ? 21.994 -11.056 -15.738 1.00 92.25 172 TYR A N 1
ATOM 1412 C CA . TYR A 1 172 ? 20.765 -11.851 -15.778 1.00 92.25 172 TYR A CA 1
ATOM 1413 C C . TYR A 1 172 ? 20.810 -13.007 -14.782 1.00 92.25 172 TYR A C 1
ATOM 1415 O O . TYR A 1 172 ? 19.841 -13.216 -14.053 1.00 92.25 172 TYR A O 1
ATOM 1423 N N . ALA A 1 173 ? 21.939 -13.719 -14.713 1.00 93.62 173 ALA A N 1
ATOM 1424 C CA . ALA A 1 173 ? 22.134 -14.793 -13.746 1.00 93.62 173 ALA A CA 1
ATOM 1425 C C . ALA A 1 173 ? 22.014 -14.267 -12.309 1.00 93.62 173 ALA A C 1
ATOM 1427 O O . ALA A 1 173 ? 21.280 -14.835 -11.502 1.00 93.62 173 ALA A O 1
ATOM 1428 N N . LEU A 1 174 ? 22.655 -13.133 -12.007 1.00 93.19 174 LEU A N 1
ATOM 1429 C CA . LEU A 1 174 ? 22.567 -12.494 -10.697 1.00 93.19 174 LEU A CA 1
ATOM 1430 C C . LEU A 1 174 ? 21.128 -12.100 -10.331 1.00 93.19 174 LEU A C 1
ATOM 1432 O O . LEU A 1 174 ? 20.726 -12.285 -9.184 1.00 93.19 174 LEU A O 1
ATOM 1436 N N . ASP A 1 175 ? 20.345 -11.581 -11.278 1.00 91.62 175 ASP A N 1
ATOM 1437 C CA . ASP A 1 175 ? 18.942 -11.227 -11.033 1.00 91.62 175 ASP A CA 1
ATOM 1438 C C . ASP A 1 175 ? 18.095 -12.462 -10.701 1.00 91.62 175 ASP A C 1
ATOM 1440 O O . ASP A 1 175 ? 17.313 -12.437 -9.750 1.00 91.62 175 ASP A O 1
ATOM 1444 N N . VAL A 1 176 ? 18.293 -13.567 -11.427 1.00 94.12 176 VAL A N 1
ATOM 1445 C CA . VAL A 1 176 ? 17.608 -14.838 -11.146 1.00 94.12 176 VAL A CA 1
ATOM 1446 C C . VAL A 1 176 ? 18.014 -15.393 -9.780 1.00 94.12 176 VAL A C 1
ATOM 1448 O O . VAL A 1 176 ? 17.141 -15.775 -8.999 1.00 94.12 176 VAL A O 1
ATOM 1451 N N . LEU A 1 177 ? 19.311 -15.388 -9.454 1.00 94.88 177 LEU A N 1
ATOM 1452 C CA . LEU A 1 177 ? 19.820 -15.847 -8.158 1.00 94.88 177 LEU A CA 1
ATOM 1453 C C . LEU A 1 177 ? 19.279 -15.002 -7.001 1.00 94.88 177 LEU A C 1
ATOM 1455 O O . LEU A 1 177 ? 18.858 -15.552 -5.986 1.00 94.88 177 LEU A O 1
ATOM 1459 N N . ARG A 1 178 ? 19.226 -13.673 -7.155 1.00 93.62 178 ARG A N 1
ATOM 1460 C CA . ARG A 1 178 ? 18.649 -12.764 -6.150 1.00 93.62 178 ARG A CA 1
ATOM 1461 C C . ARG A 1 178 ? 17.168 -13.039 -5.922 1.00 93.62 178 ARG A C 1
ATOM 1463 O O . ARG A 1 178 ? 16.737 -13.094 -4.771 1.00 93.62 178 ARG A O 1
ATOM 1470 N N . THR A 1 179 ? 16.403 -13.250 -6.991 1.00 93.25 179 THR A N 1
ATOM 1471 C CA . THR A 1 179 ? 14.995 -13.647 -6.879 1.00 93.25 179 THR A CA 1
ATOM 1472 C C . THR A 1 179 ? 14.853 -15.000 -6.192 1.00 93.25 179 THR A C 1
ATOM 1474 O O . THR A 1 179 ? 14.019 -15.147 -5.301 1.00 93.25 179 THR A O 1
ATOM 1477 N N . GLY A 1 180 ? 15.698 -15.973 -6.536 1.00 95.38 180 GLY A N 1
ATOM 1478 C CA . GLY A 1 180 ? 15.692 -17.276 -5.882 1.00 95.38 180 GLY A CA 1
ATOM 1479 C C . GLY A 1 180 ? 16.002 -17.196 -4.397 1.00 95.38 180 GLY A C 1
ATOM 1480 O O . GLY A 1 180 ? 15.272 -17.775 -3.597 1.00 95.38 180 GLY A O 1
ATOM 1481 N N . TRP A 1 181 ? 17.004 -16.406 -4.020 1.00 95.12 181 TRP A N 1
ATOM 1482 C CA . TRP A 1 181 ? 17.333 -16.152 -2.622 1.00 95.12 181 TRP A CA 1
ATOM 1483 C C . TRP A 1 181 ? 16.178 -15.483 -1.868 1.00 95.12 181 TRP A C 1
ATOM 1485 O O . TRP A 1 181 ? 15.826 -15.910 -0.769 1.00 95.12 181 TRP A O 1
ATOM 1495 N N . ARG A 1 182 ? 15.537 -14.473 -2.470 1.00 93.31 182 ARG A N 1
ATOM 1496 C CA . ARG A 1 182 ? 14.346 -13.823 -1.901 1.00 93.31 182 ARG A CA 1
ATOM 1497 C C . ARG A 1 182 ? 13.217 -14.830 -1.664 1.00 93.31 182 ARG A C 1
ATOM 1499 O O . ARG A 1 182 ? 12.674 -14.878 -0.563 1.00 93.31 182 ARG A O 1
ATOM 1506 N N . ASN A 1 183 ? 12.887 -15.637 -2.669 1.00 94.75 183 ASN A N 1
ATOM 1507 C CA . ASN A 1 183 ? 11.816 -16.628 -2.575 1.00 94.75 183 ASN A CA 1
ATOM 1508 C C . ASN A 1 183 ? 12.134 -17.697 -1.525 1.00 94.75 183 ASN A C 1
ATOM 1510 O O . ASN A 1 183 ? 11.269 -18.047 -0.726 1.00 94.75 183 ASN A O 1
ATOM 1514 N N . LEU A 1 184 ? 13.384 -18.168 -1.470 1.00 95.81 184 LEU A N 1
ATOM 1515 C CA . LEU A 1 184 ? 13.829 -19.121 -0.455 1.00 95.81 184 LEU A CA 1
ATOM 1516 C C . LEU A 1 184 ? 13.634 -18.553 0.954 1.00 95.81 184 LEU A C 1
ATOM 1518 O O . LEU A 1 184 ? 13.047 -19.216 1.803 1.00 95.81 184 LEU A O 1
ATOM 1522 N N . ARG A 1 185 ? 14.042 -17.302 1.194 1.00 95.62 185 ARG A N 1
ATOM 1523 C CA . ARG A 1 185 ? 13.826 -16.639 2.489 1.00 95.62 185 ARG A CA 1
ATOM 1524 C C . ARG A 1 185 ? 12.348 -16.545 2.862 1.00 95.62 185 ARG A C 1
ATOM 1526 O O . ARG A 1 185 ? 12.030 -16.713 4.034 1.00 95.62 185 ARG A O 1
ATOM 1533 N N . TYR A 1 186 ? 11.457 -16.308 1.901 1.00 92.69 186 TYR A N 1
ATOM 1534 C CA . TYR A 1 186 ? 10.012 -16.306 2.149 1.00 92.69 186 TYR A CA 1
ATOM 1535 C C . TYR A 1 186 ? 9.492 -17.687 2.574 1.00 92.69 186 TYR A C 1
ATOM 1537 O O . TYR A 1 186 ? 8.730 -17.791 3.538 1.00 92.69 186 TYR A O 1
ATOM 1545 N N . HIS A 1 187 ? 9.909 -18.749 1.879 1.00 93.00 187 HIS A N 1
ATOM 1546 C CA . HIS A 1 187 ? 9.484 -20.120 2.182 1.00 93.00 187 HIS A CA 1
ATOM 1547 C C . HIS A 1 187 ? 10.099 -20.665 3.478 1.00 93.00 187 HIS A C 1
ATOM 1549 O O . HIS A 1 187 ? 9.462 -21.457 4.161 1.00 93.00 187 HIS A O 1
ATOM 1555 N N . LEU A 1 188 ? 11.288 -20.189 3.858 1.00 94.75 188 LEU A N 1
ATOM 1556 C CA . LEU A 1 188 ? 11.919 -20.471 5.151 1.00 94.75 188 LEU A CA 1
ATOM 1557 C C . LEU A 1 188 ? 11.419 -19.557 6.285 1.00 94.75 188 LEU A C 1
ATOM 1559 O O . LEU A 1 188 ? 11.973 -19.593 7.378 1.00 94.75 188 LEU A O 1
ATOM 1563 N N . HIS A 1 189 ? 10.414 -18.707 6.038 1.00 90.12 189 HIS A N 1
ATOM 1564 C CA . HIS A 1 189 ? 9.885 -17.733 7.005 1.00 90.12 189 HIS A CA 1
ATOM 1565 C C . HIS A 1 189 ? 10.922 -16.721 7.544 1.00 90.12 189 HIS A C 1
ATOM 1567 O O . HIS A 1 189 ? 10.685 -16.052 8.546 1.00 90.12 189 HIS A O 1
ATOM 1573 N N . LEU A 1 190 ? 12.045 -16.548 6.839 1.00 91.69 190 LEU A N 1
ATOM 1574 C CA . LEU A 1 190 ? 13.111 -15.575 7.129 1.00 91.69 190 LEU A CA 1
ATOM 1575 C C . LEU A 1 190 ? 12.863 -14.198 6.487 1.00 91.69 190 LEU A C 1
ATOM 1577 O O . LEU A 1 190 ? 13.676 -13.277 6.622 1.00 91.69 190 LEU A O 1
ATOM 1581 N N . SER A 1 191 ? 11.800 -14.071 5.696 1.00 91.88 191 SER A N 1
ATOM 1582 C CA . SER A 1 191 ? 11.303 -12.809 5.157 1.00 91.88 191 SER A CA 1
ATOM 1583 C C . SER A 1 191 ? 9.786 -12.860 5.037 1.00 91.88 191 SER A C 1
ATOM 1585 O O . SER A 1 191 ? 9.203 -13.913 4.773 1.00 91.88 191 SER A O 1
ATOM 1587 N N . GLN A 1 192 ? 9.164 -11.698 5.203 1.00 91.75 192 GLN A N 1
ATOM 1588 C CA . GLN A 1 192 ? 7.737 -11.512 4.970 1.00 91.75 192 GLN A CA 1
ATOM 1589 C C . GLN A 1 192 ? 7.448 -11.046 3.546 1.00 91.75 192 GLN A C 1
ATOM 1591 O O . GLN A 1 192 ? 6.293 -11.020 3.152 1.00 91.75 192 GLN A O 1
ATOM 1596 N N . ASP A 1 193 ? 8.461 -10.694 2.760 1.00 91.50 193 ASP A N 1
ATOM 1597 C CA . ASP A 1 193 ? 8.263 -10.159 1.419 1.00 91.50 193 ASP A CA 1
ATOM 1598 C C . ASP A 1 193 ? 7.740 -11.224 0.446 1.00 91.50 193 ASP A C 1
ATOM 1600 O O . ASP A 1 193 ? 8.322 -12.303 0.330 1.00 91.50 193 ASP A O 1
ATOM 1604 N N . ASP A 1 194 ? 6.698 -10.892 -0.319 1.00 89.62 194 ASP A N 1
ATOM 1605 C CA . ASP A 1 194 ? 6.071 -11.816 -1.265 1.00 89.62 194 ASP A CA 1
ATOM 1606 C C . ASP A 1 194 ? 7.088 -12.350 -2.296 1.00 89.62 194 ASP A C 1
ATOM 1608 O O . ASP A 1 194 ? 7.920 -11.580 -2.818 1.00 89.62 194 ASP A O 1
ATOM 1612 N N . PRO A 1 195 ? 6.999 -13.643 -2.661 1.00 90.50 195 PRO A N 1
ATOM 1613 C CA . PRO A 1 195 ? 7.870 -14.235 -3.663 1.00 90.50 195 PRO A CA 1
ATOM 1614 C C . PRO A 1 195 ? 7.633 -13.612 -5.045 1.00 90.50 195 PRO A C 1
ATOM 1616 O O . PRO A 1 195 ? 6.546 -13.127 -5.367 1.00 90.50 195 PRO A O 1
ATOM 161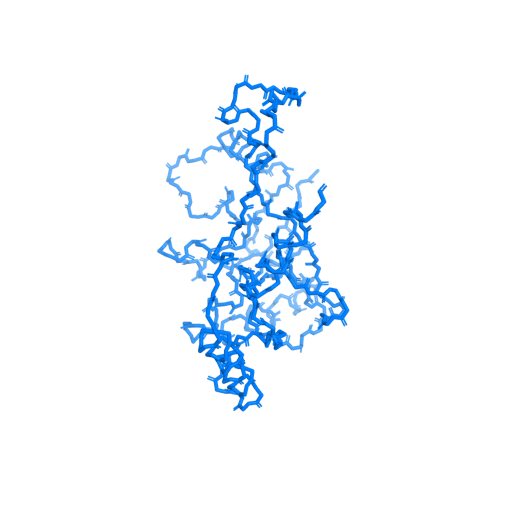9 N N . GLN A 1 196 ? 8.670 -13.628 -5.877 1.00 88.62 196 GLN A N 1
ATOM 1620 C CA . GLN A 1 196 ? 8.671 -13.059 -7.223 1.00 88.62 196 GLN A CA 1
ATOM 1621 C C . GLN A 1 196 ? 8.912 -14.133 -8.283 1.00 88.62 196 GLN A C 1
ATOM 1623 O O . GLN A 1 196 ? 9.516 -15.173 -8.025 1.00 88.62 196 GLN A O 1
ATOM 1628 N N . SER A 1 197 ? 8.435 -13.889 -9.502 1.00 87.31 197 SER A N 1
ATOM 1629 C CA . SER A 1 197 ? 8.686 -14.795 -10.624 1.00 87.31 197 SER A CA 1
ATOM 1630 C C . SER A 1 197 ? 10.180 -14.815 -10.967 1.00 87.31 197 SER A C 1
ATOM 1632 O O . SER A 1 197 ? 10.813 -13.761 -11.036 1.00 87.31 197 SER A O 1
ATOM 1634 N N . TYR A 1 198 ? 10.733 -16.003 -11.222 1.00 85.94 198 TYR A N 1
ATOM 1635 C CA . TYR A 1 198 ? 12.126 -16.205 -11.633 1.00 85.94 198 TYR A CA 1
ATOM 1636 C C . TYR A 1 198 ? 12.351 -15.702 -13.057 1.00 85.94 198 TYR A C 1
ATOM 1638 O O . TYR A 1 198 ? 12.357 -16.476 -14.012 1.00 85.94 198 TYR A O 1
ATOM 1646 N N . TYR A 1 199 ? 12.481 -14.388 -13.215 1.00 83.31 199 TYR A N 1
ATOM 1647 C CA . TYR A 1 199 ? 12.673 -13.814 -14.532 1.00 83.31 199 TYR A CA 1
ATOM 1648 C C . TYR A 1 199 ? 13.501 -12.514 -14.500 1.00 83.31 199 TYR A C 1
ATOM 1650 O O . TYR A 1 199 ? 13.123 -11.566 -13.806 1.00 83.31 199 TYR A O 1
ATOM 1658 N N . PRO A 1 200 ? 14.599 -12.411 -15.276 1.00 89.44 200 PRO A N 1
ATOM 1659 C CA . PRO A 1 200 ? 15.398 -11.193 -15.358 1.00 89.44 200 PRO A CA 1
ATOM 1660 C C . PRO A 1 200 ? 14.695 -10.141 -16.229 1.00 89.44 200 PRO A C 1
ATOM 1662 O O . PRO A 1 2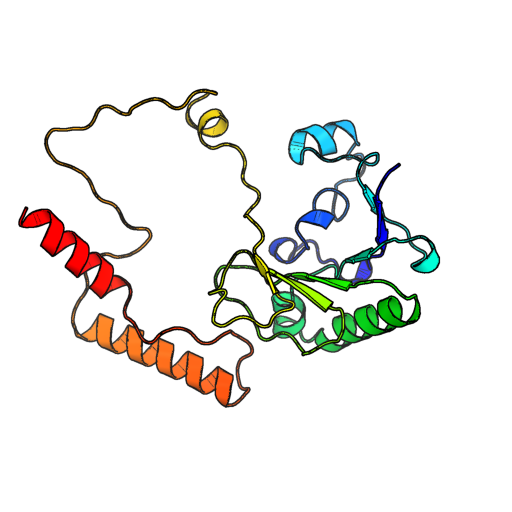00 ? 14.808 -10.156 -17.452 1.00 89.44 200 PRO A O 1
ATOM 1665 N N . SER A 1 201 ? 13.981 -9.193 -15.608 1.00 88.56 201 SER A N 1
ATOM 1666 C CA . SER A 1 201 ? 13.214 -8.151 -16.328 1.00 88.56 201 SER A CA 1
ATOM 1667 C C . SER A 1 201 ? 14.031 -7.391 -17.387 1.00 88.56 201 SER A C 1
ATOM 1669 O O . SER A 1 201 ? 13.508 -7.078 -18.453 1.00 88.56 201 SER A O 1
ATOM 1671 N N . THR A 1 202 ? 15.325 -7.157 -17.145 1.00 91.00 202 THR A N 1
ATOM 1672 C CA . THR A 1 202 ? 16.250 -6.538 -18.110 1.00 91.00 202 THR A CA 1
ATOM 1673 C C . THR A 1 202 ? 16.357 -7.326 -19.416 1.00 91.00 202 THR A C 1
ATOM 1675 O O . THR A 1 202 ? 16.406 -6.716 -20.478 1.00 91.00 202 THR A O 1
ATOM 1678 N N . LEU A 1 203 ? 16.354 -8.664 -19.363 1.00 92.06 203 LEU A N 1
ATOM 1679 C CA . LEU A 1 203 ? 16.425 -9.510 -20.558 1.00 92.06 203 LEU A CA 1
ATOM 1680 C C . LEU A 1 203 ? 15.144 -9.417 -21.398 1.00 92.06 203 LEU A C 1
ATOM 1682 O O . LEU A 1 203 ? 15.239 -9.383 -22.619 1.00 92.06 203 LEU A O 1
ATOM 1686 N N . LEU A 1 204 ? 13.960 -9.328 -20.772 1.00 90.62 204 LEU A N 1
ATOM 1687 C CA . LEU A 1 204 ? 12.701 -9.112 -21.509 1.00 90.62 204 LEU A CA 1
ATOM 1688 C C . LEU A 1 204 ? 12.728 -7.797 -22.261 1.00 90.62 204 LEU A C 1
ATOM 1690 O O . LEU A 1 204 ? 12.408 -7.760 -23.442 1.00 90.62 204 LEU A O 1
ATOM 1694 N N . ARG A 1 205 ? 13.111 -6.725 -21.565 1.00 92.50 205 ARG A N 1
ATOM 1695 C CA . ARG A 1 205 ? 13.183 -5.389 -22.158 1.00 92.50 205 ARG A CA 1
ATOM 1696 C C . ARG A 1 205 ? 14.181 -5.360 -23.310 1.00 92.50 205 ARG A C 1
ATOM 1698 O O . ARG A 1 205 ? 13.865 -4.810 -24.354 1.00 92.50 205 ARG A O 1
ATOM 1705 N N . GLN A 1 206 ? 15.335 -6.008 -23.142 1.00 92.06 206 GLN A N 1
ATOM 1706 C CA . GLN A 1 206 ? 16.327 -6.116 -24.205 1.00 92.06 206 GLN A CA 1
ATOM 1707 C C . GLN A 1 206 ? 15.781 -6.863 -25.420 1.00 92.06 206 GLN A C 1
ATOM 1709 O O . GLN A 1 206 ? 15.853 -6.343 -26.524 1.00 92.06 206 GLN A O 1
ATOM 1714 N N . ARG A 1 207 ? 15.186 -8.043 -25.222 1.00 91.81 207 ARG A N 1
ATOM 1715 C CA . ARG A 1 207 ? 14.596 -8.822 -26.320 1.00 91.81 207 ARG A CA 1
ATOM 1716 C C . ARG A 1 207 ? 13.466 -8.071 -27.018 1.00 91.81 207 ARG A C 1
ATOM 1718 O O . ARG A 1 207 ? 13.339 -8.169 -28.230 1.00 91.81 207 ARG A O 1
ATOM 1725 N N . ALA A 1 208 ? 12.661 -7.323 -26.264 1.00 91.88 208 ALA A N 1
ATOM 1726 C CA . ALA A 1 208 ? 11.618 -6.477 -26.830 1.00 91.88 208 ALA A CA 1
ATOM 1727 C C . ALA A 1 208 ? 12.211 -5.361 -27.705 1.00 91.88 208 ALA A C 1
ATOM 1729 O O . ALA A 1 208 ? 11.704 -5.128 -28.794 1.00 91.88 208 ALA A O 1
ATOM 1730 N N . LEU A 1 209 ? 13.301 -4.712 -27.273 1.00 89.88 209 LEU A N 1
ATOM 1731 C CA . LEU A 1 209 ? 14.009 -3.725 -28.098 1.00 89.88 209 LEU A CA 1
ATOM 1732 C C . LEU A 1 209 ? 14.633 -4.349 -29.345 1.00 89.88 209 LEU A C 1
ATOM 1734 O O . LEU A 1 209 ? 14.462 -3.813 -30.429 1.00 89.88 209 LEU A O 1
ATOM 1738 N N . GLU A 1 210 ? 15.317 -5.483 -29.197 1.00 90.94 210 GLU A N 1
ATOM 1739 C CA . GLU A 1 210 ? 15.942 -6.196 -30.317 1.00 90.94 210 GLU A CA 1
ATOM 1740 C C . GLU A 1 210 ? 14.910 -6.666 -31.350 1.00 90.94 210 GLU A C 1
ATOM 1742 O O . GLU A 1 210 ? 15.229 -6.730 -32.532 1.00 90.94 210 GLU A O 1
ATOM 1747 N N . ALA A 1 211 ? 13.690 -7.009 -30.922 1.00 92.06 211 ALA A N 1
ATOM 1748 C CA . ALA A 1 211 ? 12.592 -7.329 -31.828 1.00 92.06 211 ALA A CA 1
ATOM 1749 C C . ALA A 1 211 ? 12.108 -6.079 -32.578 1.00 92.06 211 ALA A C 1
ATOM 1751 O O . ALA A 1 211 ? 12.049 -6.098 -33.799 1.00 92.06 211 ALA A O 1
ATOM 1752 N N . LEU A 1 212 ? 11.852 -4.981 -31.858 1.00 89.12 212 LEU A N 1
ATOM 1753 C CA . LEU A 1 212 ? 11.388 -3.716 -32.442 1.00 89.12 212 LEU A CA 1
ATOM 1754 C C . LEU A 1 212 ? 12.417 -3.029 -33.351 1.00 89.12 212 LEU A C 1
ATOM 1756 O O . LEU A 1 212 ? 12.042 -2.170 -34.132 1.00 89.12 212 LEU A O 1
ATOM 1760 N N . GLU A 1 213 ? 13.707 -3.338 -33.210 1.00 88.12 213 GLU A N 1
ATOM 1761 C CA . GLU A 1 213 ? 14.770 -2.801 -34.073 1.00 88.12 213 GLU A CA 1
ATOM 1762 C C . GLU A 1 213 ? 14.908 -3.570 -35.398 1.00 88.12 213 GLU A C 1
ATOM 1764 O O . GLU A 1 213 ? 15.521 -3.064 -36.336 1.00 88.12 213 GLU A O 1
ATOM 1769 N N . ARG A 1 214 ? 14.380 -4.800 -35.473 1.00 86.56 214 ARG A N 1
ATOM 1770 C CA . ARG A 1 214 ? 14.424 -5.636 -36.685 1.00 86.56 214 ARG A CA 1
ATOM 1771 C C . ARG A 1 214 ? 13.251 -5.393 -37.633 1.00 86.56 214 ARG A C 1
ATOM 1773 O O . ARG A 1 214 ? 13.390 -5.734 -38.806 1.00 86.56 214 ARG A O 1
ATOM 1780 N N . ASP A 1 215 ? 12.144 -4.872 -37.111 1.00 68.69 215 ASP A N 1
ATOM 1781 C CA . ASP A 1 215 ? 10.952 -4.464 -37.865 1.00 68.69 215 ASP A CA 1
ATOM 1782 C C . ASP A 1 215 ? 11.107 -3.032 -38.408 1.00 68.69 215 ASP A C 1
ATOM 1784 O O . ASP A 1 215 ? 10.658 -2.788 -39.552 1.00 68.69 215 ASP A O 1
#

Secondary structure (DSSP, 8-state):
-PEEEE--GGG--GGGGGGB-GGGTTTSSPPTT--HHHHHHHHS--TTTEEEESSGGG-SEEE-SB-HHHHHHTT-HHHHHHHHHHHHHTT--EEEEE-SSS-B-----TTEEEEESS--GGGS-TTEEE-------HHHHHHS-SS--PPPPPSS-----SS-----HHHHHHHHHHHHHHHHHHHTTS--BPP--S--HHHHHHHHHHHHTT-

Sequence (215 aa):
MPIKLYTDPEHYRPELRTYLHPLLRPFIGKSPGFTDTERREMYGLGTNDFQIVANPRQAQVAILPMAWNFYHYHDHLHRALAFYERSRKAGLPVFSWNAGDFGVRVPELEGLIVHRCSGYRSKLPPNHRGMPVFIADPLKRWYGREEVFLREKGEKPVVGFCGQAKGTWPKYALDVLRTGWRNLRYHLHLSQDDPQSYYPSTLLRQRALEALERD

Radius of gyration: 21.62 Å; chains: 1; bounding box: 51×45×57 Å

Foldseek 3Di:
DAAEEEEDLVLDDLVVCLFFDPVCVLPHPDDPPSDQVNSCVVPVDGVRHYDYDHDLLPHQAYEYGGAPCCCVVVVNVVVSVVSVVVNVVSVHQYEHEAGDQWGFDDDDDPNYAYEYCYDDPVPDDPSYDYDHDDDDDCCCVPVVDPDDDDDDADPDHDDDDPDAQDDDPVLLVVQLVVLVVVVVCVVVVVGRIDRDDSGRVNPVSNVVVVVVVVD